Protein AF-A0AB37IHS8-F1 (afdb_monomer_lite)

Structure (mmCIF, N/CA/C/O backbone):
data_AF-A0AB37IHS8-F1
#
_entry.id   AF-A0AB37IHS8-F1
#
loop_
_atom_site.group_PDB
_atom_site.id
_atom_site.type_symbol
_atom_site.label_atom_id
_atom_site.label_alt_id
_atom_site.label_comp_id
_atom_site.label_asym_id
_atom_site.label_entity_id
_atom_site.label_seq_id
_atom_site.pdbx_PDB_ins_code
_atom_site.Cartn_x
_atom_site.Cartn_y
_atom_site.Cartn_z
_atom_site.occupancy
_atom_site.B_iso_or_equiv
_atom_site.auth_seq_id
_atom_site.auth_comp_id
_atom_site.auth_asym_id
_atom_site.auth_atom_id
_atom_site.pdbx_PDB_model_num
ATOM 1 N N . MET A 1 1 ? 6.711 9.624 -33.660 1.00 68.25 1 MET A N 1
ATOM 2 C CA . MET A 1 1 ? 5.243 9.442 -33.791 1.00 68.25 1 MET A CA 1
ATOM 3 C C . MET A 1 1 ? 4.829 7.969 -33.856 1.00 68.25 1 MET A C 1
ATOM 5 O O . MET A 1 1 ? 4.025 7.568 -33.035 1.00 68.25 1 MET A O 1
ATOM 9 N N . TYR A 1 2 ? 5.373 7.136 -34.752 1.00 74.50 2 TYR A N 1
ATOM 10 C CA . TYR A 1 2 ? 4.963 5.719 -34.844 1.00 74.50 2 TYR A CA 1
ATOM 11 C C . TYR A 1 2 ? 5.298 4.898 -33.578 1.00 74.50 2 TYR A C 1
ATOM 13 O O . TYR A 1 2 ? 4.437 4.185 -33.073 1.00 74.50 2 TYR A O 1
ATOM 21 N N . ALA A 1 3 ? 6.491 5.087 -32.993 1.00 72.19 3 ALA A N 1
ATOM 22 C CA . ALA A 1 3 ? 6.871 4.464 -31.715 1.00 72.19 3 ALA A CA 1
ATOM 23 C C . ALA A 1 3 ? 5.915 4.844 -30.572 1.00 72.19 3 ALA A C 1
ATOM 25 O O . ALA A 1 3 ? 5.478 3.981 -29.825 1.00 72.19 3 ALA A O 1
ATOM 26 N N . TYR A 1 4 ? 5.498 6.114 -30.510 1.00 74.31 4 TYR A N 1
ATOM 27 C CA . TYR A 1 4 ? 4.499 6.592 -29.549 1.00 74.31 4 TYR A CA 1
ATOM 28 C C . TYR A 1 4 ? 3.174 5.840 -29.667 1.00 74.31 4 TYR A C 1
ATOM 30 O O . TYR A 1 4 ? 2.634 5.371 -28.667 1.00 74.31 4 TYR A O 1
ATOM 38 N N . LEU A 1 5 ? 2.645 5.723 -30.888 1.00 77.75 5 LEU A N 1
ATOM 39 C CA . LEU A 1 5 ? 1.373 5.046 -31.129 1.00 77.75 5 LEU A CA 1
ATOM 40 C C . LEU A 1 5 ? 1.467 3.556 -30.769 1.00 77.75 5 LEU A C 1
ATOM 42 O O . LEU A 1 5 ? 0.529 3.009 -30.200 1.00 77.75 5 LEU A O 1
ATOM 46 N N . TYR A 1 6 ? 2.600 2.912 -31.054 1.00 75.94 6 TYR A N 1
ATOM 47 C CA . TYR A 1 6 ? 2.833 1.505 -30.726 1.00 75.94 6 TYR A CA 1
ATOM 48 C C . TYR A 1 6 ? 2.969 1.260 -29.213 1.00 75.94 6 TYR A C 1
ATOM 50 O O . TYR A 1 6 ? 2.298 0.390 -28.654 1.00 75.94 6 TYR A O 1
ATOM 58 N N . VAL A 1 7 ? 3.797 2.059 -28.535 1.00 74.94 7 VAL A N 1
ATOM 59 C CA . VAL A 1 7 ? 4.024 1.980 -27.083 1.00 74.94 7 VAL A CA 1
ATOM 60 C C . VAL A 1 7 ? 2.720 2.198 -26.317 1.00 74.94 7 VAL A C 1
ATOM 62 O O . VAL A 1 7 ? 2.430 1.477 -25.370 1.00 74.94 7 VAL A O 1
ATOM 65 N N . ASN A 1 8 ? 1.888 3.146 -26.753 1.00 75.50 8 ASN A N 1
ATOM 66 C CA . ASN A 1 8 ? 0.588 3.410 -26.130 1.00 75.50 8 ASN A CA 1
ATOM 67 C C . ASN A 1 8 ? -0.536 2.491 -26.644 1.00 75.50 8 ASN A C 1
ATOM 69 O O . ASN A 1 8 ? -1.702 2.755 -26.364 1.00 75.50 8 ASN A O 1
ATOM 73 N N . ARG A 1 9 ? -0.202 1.426 -27.392 1.00 77.94 9 ARG A N 1
ATOM 74 C CA . ARG A 1 9 ? -1.148 0.423 -27.918 1.00 77.94 9 ARG A CA 1
ATOM 75 C C . ARG A 1 9 ? -2.295 1.024 -28.750 1.00 77.94 9 ARG A C 1
ATOM 77 O O . ARG A 1 9 ? -3.395 0.489 -28.788 1.00 77.94 9 ARG A O 1
ATOM 84 N N . ILE A 1 10 ? -2.022 2.133 -29.441 1.00 79.56 10 ILE A N 1
ATOM 85 C CA . ILE A 1 10 ? -2.923 2.757 -30.425 1.00 79.56 10 ILE A CA 1
ATOM 86 C C . ILE A 1 10 ? -2.810 2.035 -31.780 1.00 79.56 10 ILE A C 1
ATOM 88 O O . ILE A 1 10 ? -3.757 2.023 -32.563 1.00 79.56 10 ILE A O 1
ATOM 92 N N . ILE A 1 11 ? -1.656 1.417 -32.057 1.00 77.94 11 ILE A N 1
ATOM 93 C CA . ILE A 1 11 ? -1.424 0.548 -33.218 1.00 77.94 11 ILE A CA 1
ATOM 94 C C . ILE A 1 11 ? -0.746 -0.761 -32.789 1.00 77.94 11 ILE A C 1
ATOM 96 O O . ILE A 1 11 ? 0.144 -0.749 -31.942 1.00 77.94 11 ILE A O 1
ATOM 100 N N . ASP A 1 12 ? -1.109 -1.874 -33.431 1.00 68.12 12 ASP A N 1
ATOM 101 C CA . ASP A 1 12 ? -0.600 -3.214 -33.077 1.00 68.12 12 ASP A CA 1
ATOM 102 C C . ASP A 1 12 ? 0.640 -3.646 -33.876 1.00 68.12 12 ASP A C 1
ATOM 104 O O . ASP A 1 12 ? 1.324 -4.613 -33.537 1.00 68.12 12 ASP A O 1
ATOM 108 N N . LYS A 1 13 ? 0.949 -2.958 -34.981 1.00 64.50 13 LYS A N 1
ATOM 109 C CA . LYS A 1 13 ? 2.011 -3.387 -35.897 1.00 64.50 13 LYS A CA 1
ATOM 110 C C . LYS A 1 13 ? 3.374 -2.823 -35.502 1.00 64.50 13 LYS A C 1
ATOM 112 O O . LYS A 1 13 ? 3.704 -1.692 -35.860 1.00 64.50 13 LYS A O 1
ATOM 117 N N . LYS A 1 14 ? 4.213 -3.686 -34.915 1.00 60.88 14 LYS A N 1
ATOM 118 C CA . LYS A 1 14 ? 5.668 -3.481 -34.742 1.00 60.88 14 LYS A CA 1
ATOM 119 C C . LYS A 1 14 ? 6.426 -3.383 -36.083 1.00 60.88 14 LYS A C 1
ATOM 121 O O . LYS A 1 14 ? 7.570 -2.966 -36.104 1.00 60.88 14 LYS A O 1
ATOM 126 N N . SER A 1 15 ? 5.786 -3.712 -37.214 1.00 57.50 15 SER A N 1
ATOM 127 C CA . SER A 1 15 ? 6.413 -3.965 -38.529 1.00 57.50 15 SER A CA 1
ATOM 128 C C . SER A 1 15 ? 7.264 -2.842 -39.134 1.00 57.50 15 SER A C 1
ATOM 130 O O . SER A 1 15 ? 7.910 -3.076 -40.148 1.00 57.50 15 SER A O 1
ATOM 132 N N . CYS A 1 16 ? 7.250 -1.633 -38.570 1.00 59.22 16 CYS A N 1
ATOM 133 C CA . CYS A 1 16 ? 8.060 -0.509 -39.047 1.00 59.22 16 CYS A CA 1
ATOM 134 C C . CYS A 1 16 ? 9.180 -0.101 -38.077 1.00 59.22 16 CYS A C 1
ATOM 136 O O . CYS A 1 16 ? 9.876 0.870 -38.359 1.00 59.22 16 CYS A O 1
ATOM 138 N N . LEU A 1 17 ? 9.341 -0.792 -36.943 1.00 63.81 17 LEU A N 1
ATOM 139 C CA . LEU A 1 17 ? 10.352 -0.490 -35.933 1.00 63.81 17 LEU A CA 1
ATOM 140 C C . LEU A 1 17 ? 11.064 -1.777 -35.510 1.00 63.81 17 LEU A C 1
ATOM 142 O O . LEU A 1 17 ? 10.455 -2.654 -34.894 1.00 63.81 17 LEU A O 1
ATOM 146 N N . ASP A 1 18 ? 12.349 -1.874 -35.844 1.00 70.44 18 ASP A N 1
ATOM 147 C CA . ASP A 1 18 ? 13.219 -2.923 -35.328 1.00 70.44 18 ASP A CA 1
ATOM 148 C C . ASP A 1 18 ? 13.916 -2.421 -34.061 1.00 70.44 18 ASP A C 1
ATOM 150 O O . ASP A 1 18 ? 14.613 -1.410 -34.078 1.00 70.44 18 ASP A O 1
ATOM 154 N N . PHE A 1 19 ? 13.666 -3.115 -32.956 1.00 71.31 19 PHE A N 1
ATOM 155 C CA . PHE A 1 19 ? 14.246 -2.827 -31.646 1.00 71.31 19 PHE A CA 1
ATOM 156 C C . PHE A 1 19 ? 14.884 -4.081 -31.044 1.00 71.31 19 PHE A C 1
ATOM 158 O O . PHE A 1 19 ? 15.035 -4.152 -29.826 1.00 71.31 19 PHE A O 1
ATOM 165 N N . SER A 1 20 ? 15.233 -5.082 -31.862 1.00 80.00 20 SER A N 1
ATOM 166 C CA . SER A 1 20 ? 15.801 -6.341 -31.361 1.00 80.00 20 SER A CA 1
ATOM 167 C C . SER A 1 20 ? 17.075 -6.133 -30.537 1.00 80.00 20 SER A C 1
ATOM 169 O O . SER A 1 20 ? 17.356 -6.884 -29.611 1.00 80.00 20 SER A O 1
ATOM 171 N N . GLU A 1 21 ? 17.838 -5.077 -30.832 1.00 79.00 21 GLU A N 1
ATOM 172 C CA . GLU A 1 21 ? 19.039 -4.697 -30.076 1.00 79.00 21 GLU A CA 1
ATOM 173 C C . GLU A 1 21 ? 18.739 -4.278 -28.626 1.00 79.00 21 GLU A C 1
ATOM 175 O O . GLU A 1 21 ? 19.614 -4.359 -27.766 1.00 79.00 21 GLU A O 1
ATOM 180 N N . LEU A 1 22 ? 17.501 -3.867 -28.334 1.00 82.75 22 LEU A N 1
ATOM 181 C CA . LEU A 1 22 ? 17.047 -3.455 -27.003 1.00 82.75 22 LEU A CA 1
ATOM 182 C C . LEU A 1 22 ? 16.385 -4.601 -26.223 1.00 82.75 22 LEU A C 1
ATOM 184 O O . LEU A 1 22 ? 16.101 -4.435 -25.035 1.00 82.75 22 LEU A O 1
ATOM 188 N N . ASP A 1 23 ? 16.169 -5.764 -26.848 1.00 84.75 23 ASP A N 1
ATOM 189 C CA . ASP A 1 23 ? 15.563 -6.935 -26.204 1.00 84.75 23 ASP A CA 1
ATOM 190 C C . ASP A 1 23 ? 16.336 -7.404 -24.950 1.00 84.75 23 ASP A C 1
ATOM 192 O O . ASP A 1 23 ? 15.681 -7.724 -23.952 1.00 84.75 23 ASP A O 1
ATOM 196 N N . PRO A 1 24 ? 17.689 -7.400 -24.910 1.00 89.00 24 PRO A N 1
ATOM 197 C CA . PRO A 1 24 ? 18.426 -7.729 -23.688 1.00 89.00 24 PRO A CA 1
ATOM 198 C C . PRO A 1 24 ? 18.102 -6.775 -22.531 1.00 89.00 24 PRO A C 1
ATOM 200 O O . PRO A 1 24 ? 17.832 -7.216 -21.414 1.00 89.00 24 PRO A O 1
ATOM 203 N N . THR A 1 25 ? 18.060 -5.469 -22.806 1.00 88.62 25 THR A N 1
ATOM 204 C CA . THR A 1 25 ? 17.751 -4.426 -21.818 1.00 88.62 25 THR A CA 1
ATOM 205 C C . THR A 1 25 ? 16.308 -4.539 -21.330 1.00 88.62 25 THR A C 1
ATOM 207 O O . THR A 1 25 ? 16.045 -4.510 -20.128 1.00 88.62 25 THR A O 1
ATOM 210 N N . LEU A 1 26 ? 15.367 -4.751 -22.251 1.00 88.38 26 LEU A N 1
ATOM 211 C CA . LEU A 1 26 ? 13.957 -4.980 -21.941 1.00 88.38 26 LEU A CA 1
ATOM 212 C C . LEU A 1 26 ? 13.760 -6.236 -21.078 1.00 88.38 26 LEU A C 1
ATOM 214 O O . LEU A 1 26 ? 12.961 -6.226 -20.140 1.00 88.38 26 LEU A O 1
ATOM 218 N N . SER A 1 27 ? 14.521 -7.303 -21.345 1.00 91.31 27 SER A N 1
ATOM 219 C CA . SER A 1 27 ? 14.493 -8.513 -20.523 1.00 91.31 27 SER A CA 1
ATOM 220 C C . SER A 1 27 ? 14.969 -8.253 -19.095 1.00 91.31 27 SER A C 1
ATOM 222 O O . SER A 1 27 ? 14.405 -8.840 -18.175 1.00 91.31 27 SER A O 1
ATOM 224 N N . ILE A 1 28 ? 15.974 -7.397 -18.887 1.00 93.44 28 ILE A N 1
ATOM 225 C CA . ILE A 1 28 ? 16.452 -7.042 -17.542 1.00 93.44 28 ILE A CA 1
ATOM 226 C C . ILE A 1 28 ? 15.346 -6.320 -16.764 1.00 93.44 28 ILE A C 1
ATOM 228 O O . ILE A 1 28 ? 15.029 -6.739 -15.651 1.00 93.44 28 ILE A O 1
ATOM 232 N N . PHE A 1 29 ? 14.705 -5.307 -17.361 1.00 93.00 29 PHE A N 1
ATOM 233 C CA . PHE A 1 29 ? 13.568 -4.616 -16.738 1.00 93.00 29 PHE A CA 1
ATOM 234 C C . PHE A 1 29 ? 12.455 -5.589 -16.340 1.00 93.00 29 PHE A C 1
ATOM 236 O O . PHE A 1 29 ? 12.027 -5.615 -15.185 1.00 93.00 29 PHE A O 1
ATOM 243 N N . ASN A 1 30 ? 12.035 -6.441 -17.278 1.00 92.81 30 ASN A N 1
ATOM 244 C CA . ASN A 1 30 ? 10.973 -7.418 -17.053 1.00 92.81 30 ASN A CA 1
ATOM 245 C C . ASN A 1 30 ? 11.328 -8.432 -15.958 1.00 92.81 30 ASN A C 1
ATOM 247 O O . ASN A 1 30 ? 10.484 -8.753 -15.120 1.00 92.81 30 ASN A O 1
ATOM 251 N N . ASN A 1 31 ? 12.568 -8.924 -15.935 1.00 94.50 31 ASN A N 1
ATOM 252 C CA . ASN A 1 31 ? 13.019 -9.894 -14.939 1.00 94.50 31 ASN A CA 1
ATOM 253 C C . ASN A 1 31 ? 13.088 -9.274 -13.541 1.00 94.50 31 ASN A C 1
ATOM 255 O O . ASN A 1 31 ? 12.607 -9.882 -12.584 1.00 94.50 31 ASN A O 1
ATOM 259 N N . ASN A 1 32 ? 13.625 -8.058 -13.425 1.00 95.44 32 ASN A N 1
ATOM 260 C CA . ASN A 1 32 ? 13.730 -7.362 -12.146 1.00 95.44 32 ASN A CA 1
ATOM 261 C C . ASN A 1 32 ? 12.347 -7.005 -11.596 1.00 95.44 32 ASN A C 1
ATOM 263 O O . ASN A 1 32 ? 12.063 -7.289 -10.434 1.00 95.44 32 ASN A O 1
ATOM 267 N N . TYR A 1 33 ? 11.451 -6.492 -12.441 1.00 94.38 33 TYR A N 1
ATOM 268 C CA . TYR A 1 33 ? 10.066 -6.234 -12.053 1.00 94.38 33 TYR A CA 1
ATOM 269 C C . TYR A 1 33 ? 9.328 -7.528 -11.671 1.00 94.38 33 TYR A C 1
ATOM 271 O O . TYR A 1 33 ? 8.660 -7.594 -10.641 1.00 94.38 33 TYR A O 1
ATOM 279 N N . SER A 1 34 ? 9.505 -8.613 -12.431 1.00 92.69 34 SER A N 1
ATOM 280 C CA . SER A 1 34 ? 8.939 -9.916 -12.067 1.00 92.69 34 SER A CA 1
ATOM 281 C C . SER A 1 34 ? 9.475 -10.431 -10.728 1.00 92.69 34 SER A C 1
ATOM 283 O O . SER A 1 34 ? 8.722 -11.072 -9.994 1.00 92.69 34 SER A O 1
ATOM 285 N N . SER A 1 35 ? 10.755 -10.206 -10.426 1.00 92.31 35 SER A N 1
ATOM 286 C CA . SER A 1 35 ? 11.370 -10.579 -9.149 1.00 92.31 35 SER A CA 1
ATOM 287 C C . SER A 1 35 ? 10.789 -9.756 -7.998 1.00 92.31 35 SER A C 1
ATOM 289 O O . SER A 1 35 ? 10.424 -10.317 -6.967 1.00 92.31 35 SER A O 1
ATOM 291 N N . MET A 1 36 ? 10.591 -8.451 -8.211 1.00 93.00 36 MET A N 1
ATOM 292 C CA . MET A 1 36 ? 9.915 -7.556 -7.268 1.00 93.00 36 MET A CA 1
ATOM 293 C C . MET A 1 36 ? 8.527 -8.073 -6.899 1.00 93.00 36 MET A C 1
ATOM 295 O O . MET A 1 36 ? 8.218 -8.229 -5.720 1.00 93.00 36 MET A O 1
ATOM 299 N N . LEU A 1 37 ? 7.705 -8.387 -7.905 1.00 90.12 37 LEU A N 1
ATOM 300 C CA . LEU A 1 37 ? 6.352 -8.889 -7.686 1.00 90.12 37 LEU A CA 1
ATOM 301 C C . LEU A 1 37 ? 6.343 -10.212 -6.922 1.00 90.12 37 LEU A C 1
ATOM 303 O O . LEU A 1 37 ? 5.480 -10.406 -6.073 1.00 90.12 37 LEU A O 1
ATOM 307 N N . LYS A 1 38 ? 7.296 -11.111 -7.201 1.00 86.88 38 LYS A N 1
ATOM 308 C CA . LYS A 1 38 ? 7.455 -12.351 -6.428 1.00 86.88 38 LYS A CA 1
ATOM 309 C C . LYS A 1 38 ? 7.825 -12.047 -4.984 1.00 86.88 38 LYS A C 1
ATOM 311 O O . LYS A 1 38 ? 7.188 -12.578 -4.095 1.00 86.88 38 LYS A O 1
ATOM 316 N N . GLY A 1 39 ? 8.752 -11.121 -4.751 1.00 84.75 39 GLY A N 1
ATOM 317 C CA . GLY A 1 39 ? 9.116 -10.695 -3.401 1.00 84.75 39 GLY A CA 1
ATOM 318 C C . GLY A 1 39 ? 7.956 -10.077 -2.612 1.00 84.75 39 GLY A C 1
ATOM 319 O O . GLY A 1 39 ? 7.921 -10.217 -1.396 1.00 84.75 39 GLY A O 1
ATOM 320 N N . ILE A 1 40 ? 6.998 -9.422 -3.281 1.00 82.12 40 ILE A N 1
ATOM 321 C CA . ILE A 1 40 ? 5.762 -8.940 -2.642 1.00 82.12 40 ILE A CA 1
ATOM 322 C C . ILE A 1 40 ? 4.781 -10.109 -2.432 1.00 82.12 40 ILE A C 1
ATOM 324 O O . ILE A 1 40 ? 4.187 -10.233 -1.363 1.00 82.12 40 ILE A O 1
ATOM 328 N N . ALA A 1 41 ? 4.626 -11.000 -3.412 1.00 76.50 41 ALA A N 1
ATOM 329 C CA . ALA A 1 41 ? 3.749 -12.171 -3.329 1.00 76.50 41 ALA A CA 1
ATOM 330 C C . ALA A 1 41 ? 4.225 -13.231 -2.316 1.00 76.50 41 ALA A C 1
ATOM 332 O O . ALA A 1 41 ? 3.414 -13.894 -1.694 1.00 76.50 41 ALA A O 1
ATOM 333 N N . ASP A 1 42 ? 5.520 -13.380 -2.063 1.00 70.50 42 ASP A N 1
ATOM 334 C CA . ASP A 1 42 ? 6.001 -14.301 -1.026 1.00 70.50 42 ASP A CA 1
ATOM 335 C C . ASP A 1 42 ? 5.617 -13.799 0.380 1.00 70.50 42 ASP A C 1
ATOM 337 O O . ASP A 1 42 ? 5.478 -14.587 1.314 1.00 70.50 42 ASP A O 1
ATOM 341 N N . SER A 1 43 ? 5.365 -12.491 0.517 1.00 62.19 43 SER A N 1
ATOM 342 C CA . SER A 1 43 ? 4.798 -11.882 1.723 1.00 62.19 43 SER A CA 1
ATOM 343 C C . SER A 1 43 ? 3.263 -11.809 1.744 1.00 62.19 43 SER A C 1
ATOM 345 O O . SER A 1 43 ? 2.707 -11.419 2.766 1.00 62.19 43 SER A O 1
ATOM 347 N N . THR A 1 44 ? 2.560 -12.148 0.651 1.00 62.56 44 THR A N 1
ATOM 348 C CA . THR A 1 44 ? 1.123 -11.840 0.483 1.00 62.56 44 THR A CA 1
ATOM 349 C C . THR A 1 44 ? 0.382 -12.891 -0.360 1.00 62.56 44 THR A C 1
ATOM 351 O O . THR A 1 44 ? 0.902 -13.403 -1.339 1.00 62.56 44 THR A O 1
ATOM 354 N N . PHE A 1 45 ? -0.869 -13.245 -0.047 1.00 61.91 45 PHE A N 1
ATOM 355 C CA . PHE A 1 45 ? -1.586 -14.304 -0.789 1.00 61.91 45 PHE A CA 1
ATOM 356 C C . PHE A 1 45 ? -2.084 -13.813 -2.171 1.00 61.91 45 PHE A C 1
ATOM 358 O O . PHE A 1 45 ? -3.267 -13.529 -2.363 1.00 61.91 45 PHE A O 1
ATOM 365 N N . VAL A 1 46 ? -1.175 -13.670 -3.142 1.00 65.75 46 VAL A N 1
ATOM 366 C CA . VAL A 1 46 ? -1.450 -13.110 -4.478 1.00 65.75 46 VAL A CA 1
ATOM 367 C C . VAL A 1 46 ? -1.812 -14.192 -5.489 1.00 65.75 46 VAL A C 1
ATOM 369 O O . VAL A 1 46 ? -1.071 -15.149 -5.707 1.00 65.75 46 VAL A O 1
ATOM 372 N N . ASP A 1 47 ? -2.934 -14.005 -6.186 1.00 73.88 47 ASP A N 1
ATOM 373 C CA . ASP A 1 47 ? -3.358 -14.871 -7.290 1.00 73.88 47 ASP A CA 1
ATOM 374 C C . ASP A 1 47 ? -2.476 -14.662 -8.543 1.00 73.88 47 ASP A C 1
ATOM 376 O O . ASP A 1 47 ? -2.178 -13.536 -8.950 1.00 73.88 47 ASP A O 1
ATOM 380 N N . GLN A 1 48 ? -2.134 -15.756 -9.234 1.00 78.62 48 GLN A N 1
ATOM 381 C CA . GLN A 1 48 ? -1.449 -15.762 -10.534 1.00 78.62 48 GLN A CA 1
ATOM 382 C C . GLN A 1 48 ? -2.104 -14.852 -11.587 1.00 78.62 48 GLN A C 1
ATOM 384 O O . GLN A 1 48 ? -1.425 -14.377 -12.503 1.00 78.62 48 GLN A O 1
ATOM 389 N N . ARG A 1 49 ? -3.420 -14.616 -11.499 1.00 83.75 49 ARG A N 1
ATOM 390 C CA . ARG A 1 49 ? -4.123 -13.675 -12.388 1.00 83.75 49 ARG A CA 1
ATOM 391 C C . ARG A 1 49 ? -3.620 -12.242 -12.228 1.00 83.75 49 ARG A C 1
ATOM 393 O O . ARG A 1 49 ? -3.376 -11.597 -13.245 1.00 83.75 49 ARG A O 1
ATOM 400 N N . LEU A 1 50 ? -3.416 -11.777 -10.994 1.00 83.31 50 LEU A N 1
ATOM 401 C CA . LEU A 1 50 ? -2.903 -10.432 -10.722 1.00 83.31 50 LEU A CA 1
ATOM 402 C C . LEU A 1 50 ? -1.485 -10.274 -11.281 1.00 83.31 50 LEU A C 1
ATOM 404 O O . LEU A 1 50 ? -1.201 -9.316 -11.993 1.00 83.31 50 LEU A O 1
ATOM 408 N N . PHE A 1 51 ? -0.631 -11.278 -11.071 1.00 84.69 51 PHE A N 1
ATOM 409 C CA . PHE A 1 51 ? 0.737 -11.283 -11.593 1.00 84.69 51 PHE A CA 1
ATOM 410 C C . PHE A 1 51 ? 0.791 -11.107 -13.119 1.00 84.69 51 PHE A C 1
ATOM 412 O O . PHE A 1 51 ? 1.590 -10.334 -13.642 1.00 84.69 51 PHE A O 1
ATOM 419 N N . LYS A 1 52 ? -0.099 -11.792 -13.850 1.00 86.69 52 LYS A N 1
ATOM 420 C CA . LYS A 1 52 ? -0.205 -11.654 -15.312 1.00 86.69 52 LYS A CA 1
ATOM 421 C C . LYS A 1 52 ? -0.679 -10.268 -15.745 1.00 86.69 52 LYS A C 1
ATOM 423 O O . LYS A 1 52 ? -0.236 -9.792 -16.786 1.00 86.69 52 LYS A O 1
ATOM 428 N N . VAL A 1 53 ? -1.587 -9.648 -14.989 1.00 88.75 53 VAL A N 1
ATOM 429 C CA . VAL A 1 53 ? -2.072 -8.288 -15.271 1.00 88.75 53 VAL A CA 1
ATOM 430 C C . VAL A 1 53 ? -0.939 -7.280 -15.098 1.00 88.75 53 VAL A C 1
ATOM 432 O O . VAL A 1 53 ? -0.670 -6.534 -16.033 1.00 88.75 53 VAL A O 1
ATOM 435 N N . LEU A 1 54 ? -0.223 -7.335 -13.974 1.00 88.81 54 LEU A N 1
ATOM 436 C CA . LEU A 1 54 ? 0.909 -6.449 -13.685 1.00 88.81 54 LEU A CA 1
ATOM 437 C C . LEU A 1 54 ? 2.030 -6.598 -14.730 1.00 88.81 54 LEU A C 1
ATOM 439 O O . LEU A 1 54 ? 2.449 -5.637 -15.360 1.00 88.81 54 LEU A O 1
ATOM 443 N N . LEU A 1 55 ? 2.452 -7.826 -15.051 1.00 88.94 55 LEU A N 1
ATOM 444 C CA . LEU A 1 55 ? 3.465 -8.025 -16.101 1.00 88.94 55 LEU A CA 1
ATOM 445 C C . LEU A 1 55 ? 3.034 -7.501 -17.479 1.00 88.94 55 LEU A C 1
ATOM 447 O O . LEU A 1 55 ? 3.867 -7.075 -18.278 1.00 88.94 55 LEU A O 1
ATOM 451 N N . LYS A 1 56 ? 1.736 -7.547 -17.789 1.00 88.94 56 LYS A N 1
ATOM 452 C CA . LYS A 1 56 ? 1.212 -7.012 -19.047 1.00 88.94 56 LYS A CA 1
ATOM 453 C C . LYS A 1 56 ? 1.188 -5.480 -19.041 1.00 88.94 56 LYS A C 1
ATOM 455 O O . LYS A 1 56 ? 1.482 -4.874 -20.073 1.00 88.94 56 LYS A O 1
ATOM 460 N N . ASN A 1 57 ? 0.809 -4.877 -17.920 1.00 88.38 57 ASN A N 1
ATOM 461 C CA . ASN A 1 57 ? 0.613 -3.438 -17.776 1.00 88.38 57 ASN A CA 1
ATOM 462 C C . ASN A 1 57 ? 1.944 -2.674 -17.679 1.00 88.38 57 ASN A C 1
ATOM 464 O O . ASN A 1 57 ? 2.040 -1.568 -18.217 1.00 88.38 57 ASN A O 1
ATOM 468 N N . VAL A 1 58 ? 2.991 -3.296 -17.126 1.00 89.44 58 VAL A N 1
ATOM 469 C CA . VAL A 1 58 ? 4.336 -2.708 -17.063 1.00 89.44 58 VAL A CA 1
ATOM 470 C C . VAL A 1 58 ? 5.047 -2.672 -18.424 1.00 89.44 58 VAL A C 1
ATOM 472 O O . VAL A 1 58 ? 5.899 -1.824 -18.682 1.00 89.44 58 VAL A O 1
ATOM 475 N N . GLN A 1 59 ? 4.681 -3.559 -19.350 1.00 88.25 59 GLN A N 1
ATOM 476 C CA . GLN A 1 59 ? 5.384 -3.712 -20.626 1.00 88.25 59 GLN A CA 1
ATOM 477 C C . GLN A 1 59 ? 5.433 -2.407 -21.462 1.00 88.25 59 GLN A C 1
ATOM 479 O O . GLN A 1 59 ? 6.521 -2.022 -21.898 1.00 88.25 59 GLN A O 1
ATOM 484 N N . PRO A 1 60 ? 4.323 -1.663 -21.659 1.00 85.31 60 PRO A N 1
ATOM 485 C CA . PRO A 1 60 ? 4.357 -0.328 -22.260 1.00 85.31 60 PRO A CA 1
ATOM 486 C C . PRO A 1 60 ? 5.289 0.675 -21.571 1.00 85.31 60 PRO A C 1
ATOM 488 O O . PRO A 1 60 ? 5.787 1.579 -22.237 1.00 85.31 60 PRO A O 1
ATOM 491 N N . ILE A 1 61 ? 5.506 0.566 -20.257 1.00 85.25 61 ILE A N 1
ATOM 492 C CA . ILE A 1 61 ? 6.370 1.482 -19.498 1.00 85.25 61 ILE A CA 1
ATOM 493 C C . ILE A 1 61 ? 7.834 1.232 -19.863 1.00 85.25 61 ILE A C 1
ATOM 495 O O . ILE A 1 61 ? 8.530 2.173 -20.244 1.00 85.25 61 ILE A O 1
ATOM 499 N N . HIS A 1 62 ? 8.274 -0.028 -19.842 1.00 89.50 62 HIS A N 1
ATOM 500 C CA . HIS A 1 62 ? 9.638 -0.393 -20.236 1.00 89.50 62 HIS A CA 1
ATOM 501 C C . HIS A 1 62 ? 9.914 -0.067 -21.708 1.00 89.50 62 HIS A C 1
ATOM 503 O O . HIS A 1 62 ? 10.949 0.506 -22.041 1.00 89.50 62 HIS A O 1
ATOM 509 N N . GLU A 1 63 ? 8.960 -0.372 -22.593 1.00 85.88 63 GLU A N 1
ATOM 510 C CA . GLU A 1 63 ? 9.061 -0.031 -24.015 1.00 85.88 63 GLU A CA 1
ATOM 511 C C . GLU A 1 63 ? 9.136 1.486 -24.231 1.00 85.88 63 GLU A C 1
ATOM 513 O O . GLU A 1 63 ? 9.892 1.947 -25.079 1.00 85.88 63 GLU A O 1
ATOM 518 N N . ARG A 1 64 ? 8.388 2.285 -23.459 1.00 81.69 64 ARG A N 1
ATOM 519 C CA . ARG A 1 64 ? 8.447 3.750 -23.548 1.00 81.69 64 ARG A CA 1
ATOM 520 C C . ARG A 1 64 ? 9.822 4.276 -23.176 1.00 81.69 64 ARG A C 1
ATOM 522 O O . ARG A 1 64 ? 10.356 5.091 -23.917 1.00 81.69 64 ARG A O 1
ATOM 529 N N . LEU A 1 65 ? 10.369 3.806 -22.059 1.00 81.25 65 LEU A N 1
ATOM 530 C CA . LEU A 1 65 ? 11.673 4.240 -21.571 1.00 81.25 65 LEU A CA 1
ATOM 531 C C . LEU A 1 65 ? 12.769 3.966 -22.611 1.00 81.25 65 LEU A C 1
ATOM 533 O O . LEU A 1 65 ? 13.600 4.822 -22.883 1.00 81.25 65 LEU A O 1
ATOM 537 N N . LEU A 1 66 ? 12.719 2.792 -23.245 1.00 81.69 66 LEU A N 1
ATOM 538 C CA . LEU A 1 66 ? 13.735 2.358 -24.203 1.00 81.69 66 LEU A CA 1
ATOM 539 C C . LEU A 1 66 ? 13.554 2.940 -25.607 1.00 81.69 66 LEU A C 1
ATOM 541 O O . LEU A 1 66 ? 14.530 3.283 -26.268 1.00 81.69 66 LEU A O 1
ATOM 545 N N . PHE A 1 67 ? 12.318 3.023 -26.098 1.00 80.06 67 PHE A N 1
ATOM 546 C CA . PHE A 1 67 ? 12.048 3.406 -27.489 1.00 80.06 67 PHE A CA 1
ATOM 547 C C . PHE A 1 67 ? 11.822 4.909 -27.654 1.00 80.06 67 PHE A C 1
ATOM 549 O O . PHE A 1 67 ? 11.699 5.390 -28.784 1.00 80.06 67 PHE A O 1
ATOM 556 N N . MET A 1 68 ? 11.696 5.646 -26.546 1.00 77.88 68 MET A N 1
ATOM 557 C CA . MET A 1 68 ? 11.321 7.057 -26.545 1.00 77.88 68 MET A CA 1
ATOM 558 C C . MET A 1 68 ? 12.117 7.902 -25.532 1.00 77.88 68 MET A C 1
ATOM 560 O O . MET A 1 68 ? 11.497 8.591 -24.721 1.00 77.88 68 MET A O 1
ATOM 564 N N . PRO A 1 69 ? 13.462 7.912 -25.603 1.00 65.88 69 PRO A N 1
ATOM 565 C CA . PRO A 1 69 ? 14.311 8.625 -24.641 1.00 65.88 69 PRO A CA 1
ATOM 566 C C . PRO A 1 69 ? 14.093 10.150 -24.632 1.00 65.88 69 PRO A C 1
ATOM 568 O O . PRO A 1 69 ? 14.334 10.795 -23.623 1.00 65.88 69 PRO A O 1
ATOM 571 N N . ASP A 1 70 ? 13.579 10.731 -25.725 1.00 65.62 70 ASP A N 1
ATOM 572 C CA . ASP A 1 70 ? 13.309 12.176 -25.832 1.00 65.62 70 ASP A CA 1
ATOM 573 C C . ASP A 1 70 ? 11.921 12.597 -25.304 1.00 65.62 70 ASP A C 1
ATOM 575 O O . ASP A 1 70 ? 11.556 13.777 -25.370 1.00 65.62 70 ASP A O 1
ATOM 579 N N . ILE A 1 71 ? 11.087 11.661 -24.827 1.00 65.31 71 ILE A N 1
ATOM 580 C CA . ILE A 1 71 ? 9.840 12.046 -24.157 1.00 65.31 71 ILE A CA 1
ATOM 581 C C . ILE A 1 71 ? 10.191 12.591 -22.782 1.00 65.31 71 ILE A C 1
ATOM 583 O O . ILE A 1 71 ? 10.744 11.875 -21.960 1.00 65.31 71 ILE A O 1
ATOM 587 N N . HIS A 1 72 ? 9.774 13.837 -22.541 1.00 57.81 72 HIS A N 1
ATOM 588 C CA . HIS A 1 72 ? 9.932 14.549 -21.279 1.00 57.81 72 HIS A CA 1
ATOM 589 C C . HIS A 1 72 ? 9.733 13.633 -20.074 1.00 57.81 72 HIS A C 1
ATOM 591 O O . HIS A 1 72 ? 8.617 13.156 -19.841 1.00 57.81 72 HIS A O 1
ATOM 597 N N . HIS A 1 73 ? 10.800 13.445 -19.306 1.00 65.06 73 HIS A N 1
ATOM 598 C CA . HIS A 1 73 ? 10.719 12.860 -17.987 1.00 65.06 73 HIS A CA 1
ATOM 599 C C . HIS A 1 73 ? 9.820 13.736 -17.120 1.00 65.06 73 HIS A C 1
ATOM 601 O O . HIS A 1 73 ? 10.107 14.905 -16.848 1.00 65.06 73 HIS A O 1
ATOM 607 N N . ARG A 1 74 ? 8.648 13.210 -16.769 1.00 66.12 74 ARG A N 1
ATOM 608 C CA . ARG A 1 74 ? 7.546 14.049 -16.264 1.00 66.12 74 ARG A CA 1
ATOM 609 C C . ARG A 1 74 ? 7.651 14.320 -14.775 1.00 66.12 74 ARG A C 1
ATOM 611 O O . ARG A 1 74 ? 6.992 15.226 -14.271 1.00 66.12 74 ARG A O 1
ATOM 618 N N . PHE A 1 75 ? 8.446 13.514 -14.085 1.00 70.50 75 PHE A N 1
ATOM 619 C CA . PHE A 1 75 ? 8.428 13.411 -12.634 1.00 70.50 75 PHE A CA 1
ATOM 620 C C . PHE A 1 75 ? 9.681 14.005 -11.974 1.00 70.50 75 PHE A C 1
ATOM 622 O O . PHE A 1 75 ? 9.660 14.305 -10.777 1.00 70.50 75 PHE A O 1
ATOM 629 N N . GLY A 1 76 ? 10.728 14.277 -12.761 1.00 72.62 76 GLY A N 1
ATOM 630 C CA . GLY A 1 76 ? 11.936 14.982 -12.337 1.00 72.62 76 GLY A CA 1
ATOM 631 C C . GLY A 1 76 ? 12.791 14.164 -11.374 1.00 72.62 76 GLY A C 1
ATOM 632 O O . GLY A 1 76 ? 13.766 13.551 -11.785 1.00 72.62 76 GLY A O 1
ATOM 633 N N . ASN A 1 77 ? 12.445 14.157 -10.084 1.00 72.19 77 ASN A N 1
ATOM 634 C CA . ASN A 1 77 ? 13.242 13.509 -9.043 1.00 72.19 77 ASN A CA 1
ATOM 635 C C . ASN A 1 77 ? 12.378 12.663 -8.097 1.00 72.19 77 ASN A C 1
ATOM 637 O O . ASN A 1 77 ? 11.327 13.107 -7.633 1.00 72.19 77 ASN A O 1
ATOM 641 N N . ILE A 1 78 ? 12.872 11.470 -7.758 1.00 72.88 78 ILE A N 1
ATOM 642 C CA . ILE A 1 78 ? 12.219 10.508 -6.862 1.00 72.88 78 ILE A CA 1
ATOM 643 C C . ILE A 1 78 ? 11.925 11.075 -5.461 1.00 72.88 78 ILE A C 1
ATOM 645 O O . ILE A 1 78 ? 10.931 10.714 -4.834 1.00 72.88 78 ILE A O 1
ATOM 649 N N . HIS A 1 79 ? 12.737 12.020 -4.977 1.00 73.50 79 HIS A N 1
ATOM 650 C CA . HIS A 1 79 ? 12.564 12.657 -3.669 1.00 73.50 79 HIS A CA 1
ATOM 651 C C . HIS A 1 79 ? 11.287 13.499 -3.563 1.00 73.50 79 HIS A C 1
ATOM 653 O O . HIS A 1 79 ? 10.824 13.761 -2.454 1.00 73.50 79 HIS A O 1
ATOM 659 N N . ASN A 1 80 ? 10.665 13.861 -4.689 1.00 75.06 80 ASN A N 1
ATOM 660 C CA . ASN A 1 80 ? 9.377 14.554 -4.701 1.00 75.06 80 ASN A CA 1
ATOM 661 C C . ASN A 1 80 ? 8.220 13.673 -4.183 1.00 75.06 80 ASN A C 1
ATOM 663 O O . ASN A 1 80 ? 7.117 14.175 -3.969 1.00 75.06 80 ASN A O 1
ATOM 667 N N . PHE A 1 81 ? 8.454 12.372 -3.968 1.00 81.94 81 PHE A N 1
ATOM 668 C CA . PHE A 1 81 ? 7.418 11.385 -3.655 1.00 81.94 81 PHE A CA 1
ATOM 669 C C . PHE A 1 81 ? 7.471 10.852 -2.223 1.00 81.94 81 PHE A C 1
ATOM 671 O O . PHE A 1 81 ? 6.985 9.757 -1.955 1.00 81.94 81 PHE A O 1
ATOM 678 N N . GLN A 1 82 ? 8.003 11.632 -1.277 1.00 83.69 82 GLN A N 1
ATOM 679 C CA . GLN A 1 82 ? 8.082 11.226 0.132 1.00 83.69 82 GLN A CA 1
ATOM 680 C C . GLN A 1 82 ? 6.729 10.763 0.710 1.00 83.69 82 GLN A C 1
ATOM 682 O O . GLN A 1 82 ? 6.689 9.810 1.482 1.00 83.69 82 GLN A O 1
ATOM 687 N N . PHE A 1 83 ? 5.615 11.368 0.288 1.00 85.12 83 PHE A N 1
ATOM 688 C CA . PHE A 1 83 ? 4.280 10.956 0.730 1.00 85.12 83 PHE A CA 1
ATOM 689 C C . PHE A 1 83 ? 3.929 9.508 0.336 1.00 85.12 83 PHE A C 1
ATOM 691 O O . PHE A 1 83 ? 3.216 8.837 1.074 1.00 85.12 83 PHE A O 1
ATOM 698 N N . LEU A 1 84 ? 4.434 8.996 -0.796 1.00 89.19 84 LEU A N 1
ATOM 699 C CA . LEU A 1 84 ? 4.186 7.613 -1.220 1.00 89.19 84 LEU A CA 1
ATOM 700 C C . LEU A 1 84 ? 4.925 6.610 -0.336 1.00 89.19 84 LEU A C 1
ATOM 702 O O . LEU A 1 84 ? 4.378 5.552 -0.047 1.00 89.19 84 LEU A O 1
ATOM 706 N N . ARG A 1 85 ? 6.122 6.958 0.149 1.00 87.06 85 ARG A N 1
ATOM 707 C CA . ARG A 1 85 ? 6.830 6.163 1.160 1.00 87.06 85 ARG A CA 1
ATOM 708 C C . ARG A 1 85 ? 6.038 6.067 2.460 1.00 87.06 85 ARG A C 1
ATOM 710 O O . ARG A 1 85 ? 6.007 5.008 3.075 1.00 87.06 85 ARG A O 1
ATOM 717 N N . GLU A 1 86 ? 5.439 7.172 2.890 1.00 82.19 86 GLU A N 1
ATOM 718 C CA . GLU A 1 86 ? 4.653 7.213 4.126 1.00 82.19 86 GLU A CA 1
ATOM 719 C C . GLU A 1 86 ? 3.338 6.436 3.988 1.00 82.19 86 GLU A C 1
ATOM 721 O O . GLU A 1 86 ? 2.919 5.760 4.925 1.00 82.19 86 GLU A O 1
ATOM 726 N N . GLU A 1 87 ? 2.698 6.500 2.819 1.00 82.06 87 GLU A N 1
ATOM 727 C CA . GLU A 1 87 ? 1.411 5.844 2.591 1.00 82.06 87 GLU A CA 1
ATOM 728 C C . GLU A 1 87 ? 1.517 4.376 2.157 1.00 82.06 87 GLU A C 1
ATOM 730 O O . GLU A 1 87 ? 0.597 3.618 2.466 1.00 82.06 87 GLU A O 1
ATOM 735 N N . TYR A 1 88 ? 2.606 3.982 1.486 1.00 85.50 88 TYR A N 1
ATOM 736 C CA . TYR A 1 88 ? 2.819 2.648 0.905 1.00 85.50 88 TYR A CA 1
ATOM 737 C C . TYR A 1 88 ? 4.266 2.153 1.115 1.00 85.50 88 TYR A C 1
ATOM 739 O O . TYR A 1 88 ? 5.005 1.941 0.146 1.00 85.50 88 TYR A O 1
ATOM 747 N N . PRO A 1 89 ? 4.707 1.957 2.370 1.00 83.88 89 PRO A N 1
ATOM 748 C CA . PRO A 1 89 ? 6.111 1.709 2.698 1.00 83.88 89 PRO A CA 1
ATOM 749 C C . PRO A 1 89 ? 6.677 0.433 2.065 1.00 83.88 89 PRO A C 1
ATOM 751 O O . PRO A 1 89 ? 7.824 0.437 1.616 1.00 83.88 89 PRO A O 1
ATOM 754 N N . LEU A 1 90 ? 5.892 -0.652 1.983 1.00 84.62 90 LEU A N 1
ATOM 755 C CA . LEU A 1 90 ? 6.366 -1.886 1.349 1.00 84.62 90 LEU A CA 1
ATOM 756 C C . LEU A 1 90 ? 6.597 -1.691 -0.153 1.00 84.62 90 LEU A C 1
ATOM 758 O O . LEU A 1 90 ? 7.621 -2.129 -0.679 1.00 84.62 90 LEU A O 1
ATOM 762 N N . PHE A 1 91 ? 5.661 -1.035 -0.843 1.00 90.31 91 PHE A N 1
ATOM 763 C CA . PHE A 1 91 ? 5.803 -0.760 -2.271 1.00 90.31 91 PHE A CA 1
ATOM 764 C C . PHE A 1 91 ? 6.984 0.171 -2.523 1.00 90.31 91 PHE A C 1
ATOM 766 O O . PHE A 1 91 ? 7.824 -0.154 -3.357 1.00 90.31 91 PHE A O 1
ATOM 773 N N . ASP A 1 92 ? 7.119 1.253 -1.747 1.00 91.69 92 ASP A N 1
ATOM 774 C CA . ASP A 1 92 ? 8.267 2.161 -1.836 1.00 91.69 92 ASP A CA 1
ATOM 775 C C . ASP A 1 92 ? 9.590 1.404 -1.701 1.00 91.69 92 ASP A C 1
ATOM 777 O O . ASP A 1 92 ? 10.479 1.549 -2.544 1.00 91.69 92 ASP A O 1
ATOM 781 N N . GLN A 1 93 ? 9.710 0.560 -0.674 1.00 90.19 93 GLN A N 1
ATOM 782 C CA . GLN A 1 93 ? 10.904 -0.243 -0.453 1.00 90.19 93 GLN A CA 1
ATOM 783 C C . GLN A 1 93 ? 11.196 -1.143 -1.662 1.00 90.19 93 GLN A C 1
ATOM 785 O O . GLN A 1 93 ? 12.301 -1.105 -2.205 1.00 90.19 93 GLN A O 1
ATOM 790 N N . LYS A 1 94 ? 10.209 -1.927 -2.108 1.00 92.50 94 LYS A N 1
ATOM 791 C CA . LYS A 1 94 ? 10.389 -2.920 -3.177 1.00 92.50 94 LYS A CA 1
ATOM 792 C C . LYS A 1 94 ? 10.676 -2.286 -4.533 1.00 92.50 94 LYS A C 1
ATOM 794 O O . LYS A 1 94 ? 11.532 -2.781 -5.270 1.00 92.50 94 LYS A O 1
ATOM 799 N N . VAL A 1 95 ? 10.027 -1.169 -4.841 1.00 95.06 95 VAL A N 1
ATOM 800 C CA . VAL A 1 95 ? 10.274 -0.405 -6.067 1.00 95.06 95 VAL A CA 1
ATOM 801 C C . VAL A 1 95 ? 11.685 0.184 -6.053 1.00 95.06 95 VAL A C 1
ATOM 803 O O . VAL A 1 95 ? 12.414 0.015 -7.031 1.00 95.06 95 VAL A O 1
ATOM 806 N N . ASN A 1 96 ? 12.120 0.796 -4.946 1.00 94.31 96 ASN A N 1
ATOM 807 C CA . ASN A 1 96 ? 13.482 1.329 -4.833 1.00 94.31 96 ASN A CA 1
ATOM 808 C C . ASN A 1 96 ? 14.551 0.230 -4.947 1.00 94.31 96 ASN A C 1
ATOM 810 O O . ASN A 1 96 ? 15.502 0.396 -5.710 1.00 94.31 96 ASN A O 1
ATOM 814 N N . GLU A 1 97 ? 14.386 -0.899 -4.245 1.00 94.88 97 GLU A N 1
ATOM 815 C CA . GLU A 1 97 ? 15.278 -2.068 -4.351 1.00 94.88 97 GLU A CA 1
ATOM 816 C C . GLU A 1 97 ? 15.414 -2.525 -5.815 1.00 94.88 97 GLU A C 1
ATOM 818 O O . GLU A 1 97 ? 16.521 -2.739 -6.315 1.00 94.88 97 GLU A O 1
ATOM 823 N N . THR A 1 98 ? 14.292 -2.590 -6.532 1.00 96.31 98 THR A N 1
ATOM 824 C CA . THR A 1 98 ? 14.228 -3.035 -7.932 1.00 96.31 98 THR A CA 1
ATOM 825 C C . THR A 1 98 ? 14.880 -2.048 -8.894 1.00 96.31 98 THR A C 1
ATOM 827 O O . THR A 1 98 ? 15.593 -2.454 -9.816 1.00 96.31 98 THR A O 1
ATOM 830 N N . ILE A 1 99 ? 14.674 -0.746 -8.689 1.00 94.75 99 ILE A N 1
ATOM 831 C CA . ILE A 1 99 ? 15.318 0.301 -9.491 1.00 94.75 99 ILE A CA 1
ATOM 832 C C . ILE A 1 99 ? 16.828 0.291 -9.254 1.00 94.75 99 ILE A C 1
ATOM 834 O O . ILE A 1 99 ? 17.588 0.374 -10.219 1.00 94.75 99 ILE A O 1
ATOM 838 N N . MET A 1 100 ? 17.278 0.130 -8.005 1.00 93.62 100 MET A N 1
ATOM 839 C CA . MET A 1 100 ? 18.704 0.011 -7.688 1.00 93.62 100 MET A CA 1
ATOM 840 C C . MET A 1 100 ? 19.334 -1.216 -8.349 1.00 93.62 100 MET A C 1
ATOM 842 O O . MET A 1 100 ? 20.411 -1.098 -8.928 1.00 93.62 100 MET A O 1
ATOM 846 N N . GLU A 1 101 ? 18.667 -2.372 -8.308 1.00 94.88 101 GLU A N 1
ATOM 847 C CA . GLU A 1 101 ? 19.153 -3.588 -8.970 1.00 94.88 101 GLU A CA 1
ATOM 848 C C . GLU A 1 101 ? 19.220 -3.416 -10.493 1.00 94.88 101 GLU A C 1
ATOM 850 O O . GLU A 1 101 ? 20.202 -3.781 -11.138 1.00 94.88 101 GLU A O 1
ATOM 855 N N . THR A 1 102 ? 18.216 -2.765 -11.075 1.00 93.44 102 THR A N 1
ATOM 856 C CA . THR A 1 102 ? 18.198 -2.452 -12.508 1.00 93.44 102 THR A CA 1
ATOM 857 C C . THR A 1 102 ? 19.329 -1.499 -12.887 1.00 93.44 102 THR A C 1
ATOM 859 O O . THR A 1 102 ? 20.031 -1.744 -13.868 1.00 93.44 102 THR A O 1
ATOM 862 N N . ALA A 1 103 ? 19.583 -0.478 -12.066 1.00 92.19 103 ALA A N 1
ATOM 863 C CA . ALA A 1 103 ? 20.650 0.498 -12.273 1.00 92.19 103 ALA A CA 1
ATOM 864 C C . ALA A 1 103 ? 22.072 -0.095 -12.166 1.00 92.19 103 ALA A C 1
ATOM 866 O O . ALA A 1 103 ? 23.031 0.530 -12.615 1.00 92.19 103 ALA A O 1
ATOM 867 N N . ARG A 1 104 ? 22.235 -1.298 -11.591 1.00 92.25 104 ARG A N 1
ATOM 868 C CA . ARG A 1 104 ? 23.514 -2.038 -11.617 1.00 92.25 104 ARG A CA 1
ATOM 869 C C . ARG A 1 104 ? 23.811 -2.642 -12.986 1.00 92.25 104 ARG A C 1
ATOM 871 O O . ARG A 1 104 ? 24.975 -2.836 -13.321 1.00 92.25 104 ARG A O 1
ATOM 878 N N . SER A 1 105 ? 22.765 -2.954 -13.748 1.00 91.12 105 SER A N 1
ATOM 879 C CA . SER A 1 105 ? 22.866 -3.620 -15.050 1.00 91.12 105 SER A CA 1
ATOM 880 C C . SER A 1 105 ? 22.696 -2.652 -16.223 1.00 91.12 105 SER A C 1
ATOM 882 O O . SER A 1 105 ? 23.213 -2.905 -17.308 1.00 91.12 105 SER A O 1
ATOM 884 N N . ILE A 1 106 ? 21.963 -1.555 -16.016 1.00 88.50 106 ILE A N 1
ATOM 885 C CA . ILE A 1 106 ? 21.595 -0.576 -17.041 1.00 88.50 106 ILE A CA 1
ATOM 886 C C . ILE A 1 106 ? 21.901 0.822 -16.506 1.00 88.50 106 ILE A C 1
ATOM 888 O O . ILE A 1 106 ? 21.544 1.150 -15.377 1.00 88.50 106 ILE A O 1
ATOM 892 N N . LEU A 1 107 ? 22.538 1.665 -17.321 1.00 87.31 107 LEU A N 1
ATOM 893 C CA . LEU A 1 107 ? 22.747 3.064 -16.963 1.00 87.31 107 LEU A CA 1
ATOM 894 C C . LEU A 1 107 ? 21.404 3.802 -17.007 1.00 87.31 107 LEU A C 1
ATOM 896 O O . LEU A 1 107 ? 20.830 3.946 -18.080 1.00 87.31 107 LEU A O 1
ATOM 900 N N . LEU A 1 108 ? 20.940 4.266 -15.846 1.00 87.50 108 LEU A N 1
ATOM 901 C CA . LEU A 1 108 ? 19.737 5.084 -15.705 1.00 87.50 108 LEU A CA 1
ATOM 902 C C . LEU A 1 108 ? 20.095 6.441 -15.107 1.00 87.50 108 LEU A C 1
ATOM 904 O O . LEU A 1 108 ? 20.774 6.509 -14.074 1.00 87.50 108 LEU A O 1
ATOM 908 N N . ASN A 1 109 ? 19.614 7.508 -15.732 1.00 87.50 109 ASN A N 1
ATOM 909 C CA . ASN A 1 109 ? 19.668 8.851 -15.175 1.00 87.50 109 ASN A CA 1
ATOM 910 C C . ASN A 1 109 ? 18.604 9.026 -14.064 1.00 87.50 109 ASN A C 1
ATOM 912 O O . ASN A 1 109 ? 17.750 8.166 -13.844 1.00 87.50 109 ASN A O 1
ATOM 916 N N . GLU A 1 110 ? 18.678 10.121 -13.305 1.00 85.69 110 GLU A N 1
ATOM 917 C CA . GLU A 1 110 ? 17.770 10.346 -12.166 1.00 85.69 110 GLU A CA 1
ATOM 918 C C . GLU A 1 110 ? 16.307 10.532 -12.580 1.00 85.69 110 GLU A C 1
ATOM 920 O O . GLU A 1 110 ? 15.398 10.133 -11.851 1.00 85.69 110 GLU A O 1
ATOM 925 N N . GLU A 1 111 ? 16.077 11.088 -13.763 1.00 85.88 111 GLU A N 1
ATOM 926 C CA . GLU A 1 111 ? 14.742 11.337 -14.284 1.00 85.88 111 GLU A CA 1
ATOM 927 C C . GLU A 1 111 ? 14.072 10.030 -14.759 1.00 85.88 111 GLU A C 1
ATOM 929 O O . GLU A 1 111 ? 12.905 9.780 -14.456 1.00 85.88 111 GLU A O 1
ATOM 934 N N . GLU A 1 112 ? 14.835 9.125 -15.380 1.00 86.62 112 GLU A N 1
ATOM 935 C CA . GLU A 1 112 ? 14.409 7.764 -15.742 1.00 86.62 112 GLU A CA 1
ATOM 936 C C . GLU A 1 112 ? 14.057 6.929 -14.506 1.00 86.62 112 GLU A C 1
ATOM 938 O O . GLU A 1 112 ? 13.052 6.213 -14.495 1.00 86.62 112 GLU A O 1
ATOM 943 N N . LYS A 1 113 ? 14.852 7.043 -13.434 1.00 89.56 113 LYS A N 1
ATOM 944 C CA . LYS A 1 113 ? 14.550 6.392 -12.150 1.00 89.56 113 LYS A CA 1
ATOM 945 C C . LYS A 1 113 ? 13.261 6.938 -11.541 1.00 89.56 113 LYS A C 1
ATOM 947 O O . LYS A 1 113 ? 12.452 6.154 -11.049 1.00 89.56 113 LYS A O 1
ATOM 952 N N . ALA A 1 114 ? 13.057 8.256 -11.581 1.00 88.94 114 ALA A N 1
ATOM 953 C CA . ALA A 1 114 ? 11.841 8.888 -11.077 1.00 88.94 114 ALA A CA 1
ATOM 954 C C . ALA A 1 114 ? 10.598 8.453 -11.872 1.00 88.94 114 ALA A C 1
ATOM 956 O O . ALA A 1 114 ? 9.557 8.168 -11.275 1.00 88.94 114 ALA A O 1
ATOM 957 N N . ASP A 1 115 ? 10.713 8.345 -13.198 1.00 87.44 115 ASP A N 1
ATOM 958 C CA . ASP A 1 115 ? 9.643 7.841 -14.057 1.00 87.44 115 ASP A CA 1
ATOM 959 C C . ASP A 1 115 ? 9.303 6.379 -13.730 1.00 87.44 115 ASP A C 1
ATOM 961 O O . ASP A 1 115 ? 8.134 6.066 -13.491 1.00 87.44 115 ASP A O 1
ATOM 965 N N . LEU A 1 116 ? 10.305 5.492 -13.665 1.00 90.19 116 LEU A N 1
ATOM 966 C CA . LEU A 1 116 ? 10.111 4.083 -13.295 1.00 90.19 116 LEU A CA 1
ATOM 967 C C . LEU A 1 116 ? 9.453 3.941 -11.924 1.00 90.19 116 LEU A C 1
ATOM 969 O O . LEU A 1 116 ? 8.495 3.181 -11.784 1.00 90.19 116 LEU A O 1
ATOM 973 N N . TYR A 1 117 ? 9.930 4.704 -10.938 1.00 93.19 117 TYR A N 1
ATOM 974 C CA . TYR A 1 117 ? 9.359 4.710 -9.597 1.00 93.19 117 TYR A CA 1
ATOM 975 C C . TYR A 1 117 ? 7.876 5.061 -9.636 1.00 93.19 117 TYR A C 1
ATOM 977 O O . TYR A 1 117 ? 7.049 4.312 -9.119 1.00 93.19 117 TYR A O 1
ATOM 985 N N . MET A 1 118 ? 7.526 6.166 -10.297 1.00 90.94 118 MET A N 1
ATOM 986 C CA . MET A 1 118 ? 6.142 6.617 -10.359 1.00 90.94 118 MET A CA 1
ATOM 987 C C . MET A 1 118 ? 5.244 5.585 -11.044 1.00 90.94 118 MET A C 1
ATOM 989 O O . MET A 1 118 ? 4.176 5.265 -10.526 1.00 90.94 118 MET A O 1
ATOM 993 N N . TYR A 1 119 ? 5.668 5.033 -12.182 1.00 90.44 119 TYR A N 1
ATOM 994 C CA . TYR A 1 119 ? 4.858 4.045 -12.891 1.00 90.44 119 TYR A CA 1
ATOM 995 C C . TYR A 1 119 ? 4.656 2.763 -12.088 1.00 90.44 119 TYR A C 1
ATOM 997 O O . TYR A 1 119 ? 3.520 2.301 -11.995 1.00 90.44 119 TYR A O 1
ATOM 1005 N N . TYR A 1 120 ? 5.715 2.218 -11.484 1.00 93.75 120 TYR A N 1
ATOM 1006 C CA . TYR A 1 120 ? 5.590 1.006 -10.675 1.00 93.75 120 TYR A CA 1
ATOM 1007 C C . TYR A 1 120 ? 4.713 1.251 -9.445 1.00 93.75 120 TYR A C 1
ATOM 1009 O O . TYR A 1 120 ? 3.848 0.432 -9.151 1.00 93.75 120 TYR A O 1
ATOM 1017 N N . MET A 1 121 ? 4.874 2.389 -8.759 1.00 92.94 121 MET A N 1
ATOM 1018 C CA . MET A 1 121 ? 4.032 2.731 -7.610 1.00 92.94 121 MET A CA 1
ATOM 1019 C C . MET A 1 121 ? 2.559 2.839 -8.003 1.00 92.94 121 MET A C 1
ATOM 1021 O O . MET A 1 121 ? 1.716 2.248 -7.335 1.00 92.94 121 MET A O 1
ATOM 1025 N N . MET A 1 122 ? 2.235 3.548 -9.089 1.00 91.31 122 MET A N 1
ATOM 1026 C CA . MET A 1 122 ? 0.843 3.692 -9.535 1.00 91.31 122 MET A CA 1
ATOM 1027 C C . MET A 1 122 ? 0.231 2.349 -9.935 1.00 91.31 122 MET A C 1
ATOM 1029 O O . MET A 1 122 ? -0.908 2.065 -9.578 1.00 91.31 122 MET A O 1
ATOM 1033 N N . GLU A 1 123 ? 0.991 1.507 -10.631 1.00 91.31 123 GLU A N 1
ATOM 1034 C CA . GLU A 1 123 ? 0.525 0.192 -11.056 1.00 91.31 123 GLU A CA 1
ATOM 1035 C C . GLU A 1 123 ? 0.249 -0.741 -9.866 1.00 91.31 123 GLU A C 1
ATOM 1037 O O . GLU A 1 123 ? -0.785 -1.416 -9.843 1.00 91.31 123 GLU A O 1
ATOM 1042 N N . LEU A 1 124 ? 1.141 -0.746 -8.867 1.00 90.38 124 LEU A N 1
ATOM 1043 C CA . LEU A 1 124 ? 0.949 -1.492 -7.624 1.00 90.38 124 LEU A CA 1
ATOM 1044 C C . LEU A 1 124 ? -0.259 -0.961 -6.845 1.00 90.38 124 LEU A C 1
ATOM 1046 O O . LEU A 1 124 ? -1.109 -1.749 -6.454 1.00 90.38 124 LEU A O 1
ATOM 1050 N N . ILE A 1 125 ? -0.388 0.356 -6.674 1.00 88.62 125 ILE A N 1
ATOM 1051 C CA . ILE A 1 125 ? -1.514 0.966 -5.946 1.00 88.62 125 ILE A CA 1
ATOM 1052 C C . ILE A 1 125 ? -2.859 0.669 -6.626 1.00 88.62 125 ILE A C 1
ATOM 1054 O O . ILE A 1 125 ? -3.851 0.430 -5.945 1.00 88.62 125 ILE A O 1
ATOM 1058 N N . GLU A 1 126 ? -2.910 0.683 -7.959 1.00 88.25 126 GLU A N 1
ATOM 1059 C CA . GLU A 1 126 ? -4.149 0.448 -8.707 1.00 88.25 126 GLU A CA 1
ATOM 1060 C C . GLU A 1 126 ? -4.600 -1.018 -8.659 1.00 88.25 126 GLU A C 1
ATOM 1062 O O . GLU A 1 126 ? -5.795 -1.297 -8.568 1.00 88.25 126 GLU A O 1
ATOM 1067 N N . ASN A 1 127 ? -3.660 -1.960 -8.760 1.00 86.25 127 ASN A N 1
ATOM 1068 C CA . ASN A 1 127 ? -3.992 -3.363 -9.016 1.00 86.25 127 ASN A CA 1
ATOM 1069 C C . ASN A 1 127 ? -3.797 -4.269 -7.797 1.00 86.25 127 ASN A C 1
ATOM 1071 O O . ASN A 1 127 ? -4.377 -5.356 -7.746 1.00 86.25 127 ASN A O 1
ATOM 1075 N N . PHE A 1 128 ? -2.967 -3.866 -6.838 1.00 82.62 128 PHE A N 1
ATOM 1076 C CA . PHE A 1 128 ? -2.623 -4.688 -5.691 1.00 82.62 128 PHE A CA 1
ATOM 1077 C C . PHE A 1 128 ? -3.535 -4.343 -4.501 1.00 82.62 128 PHE A C 1
ATOM 1079 O O . PHE A 1 128 ? -3.527 -3.202 -4.043 1.00 82.62 128 PHE A O 1
ATOM 1086 N N . PRO A 1 129 ? -4.329 -5.298 -3.979 1.00 75.56 129 PRO A N 1
ATOM 1087 C CA . PRO A 1 129 ? -5.206 -5.031 -2.844 1.00 75.56 129 PRO A CA 1
ATOM 1088 C C . PRO A 1 129 ? -4.369 -4.762 -1.591 1.00 75.56 129 PRO A C 1
ATOM 1090 O O . PRO A 1 129 ? -3.587 -5.620 -1.179 1.00 75.56 129 PRO A O 1
ATOM 1093 N N . LEU A 1 130 ? -4.531 -3.586 -0.979 1.00 70.62 130 LEU A N 1
ATOM 1094 C CA . LEU A 1 130 ? -3.776 -3.194 0.219 1.00 70.62 130 LEU A CA 1
ATOM 1095 C C . LEU A 1 130 ? -4.006 -4.159 1.378 1.00 70.62 130 LEU A C 1
ATOM 1097 O O . LEU A 1 130 ? -3.079 -4.455 2.123 1.00 70.62 130 LEU A O 1
ATOM 1101 N N . GLU A 1 131 ? -5.207 -4.722 1.470 1.00 69.69 131 GLU A N 1
ATOM 1102 C CA . GLU A 1 131 ? -5.591 -5.696 2.490 1.00 69.69 131 GLU A CA 1
ATOM 1103 C C . GLU A 1 131 ? -4.816 -7.016 2.372 1.00 69.69 131 GLU A C 1
ATOM 1105 O O . GLU A 1 131 ? -4.776 -7.793 3.323 1.00 69.69 131 GLU A O 1
ATOM 1110 N N . ALA A 1 132 ? -4.218 -7.298 1.209 1.00 66.88 132 ALA A N 1
ATOM 1111 C CA . ALA A 1 132 ? -3.335 -8.449 1.047 1.00 66.88 132 ALA A CA 1
ATOM 1112 C C . ALA A 1 132 ? -1.906 -8.162 1.520 1.00 66.88 132 ALA A C 1
ATOM 1114 O O . ALA A 1 132 ? -1.153 -9.112 1.703 1.00 66.88 132 ALA A O 1
ATOM 1115 N N . VAL A 1 133 ? -1.539 -6.887 1.677 1.00 66.88 133 VAL A N 1
ATOM 1116 C CA . VAL A 1 133 ? -0.163 -6.412 1.872 1.00 66.88 133 VAL A CA 1
ATOM 1117 C C . VAL A 1 133 ? 0.081 -5.886 3.277 1.00 66.88 133 VAL A C 1
ATOM 1119 O O . VAL A 1 133 ? 1.155 -6.102 3.836 1.00 66.88 133 VAL A O 1
ATOM 1122 N N . GLU A 1 134 ? -0.906 -5.205 3.846 1.00 73.88 134 GLU A N 1
ATOM 1123 C CA . GLU A 1 134 ? -0.832 -4.617 5.174 1.00 73.88 134 GLU A CA 1
ATOM 1124 C C . GLU A 1 134 ? -1.852 -5.291 6.087 1.00 73.88 134 GLU A C 1
ATOM 1126 O O . GLU A 1 134 ? -3.026 -5.456 5.743 1.00 73.88 134 GLU A O 1
ATOM 1131 N N . GLU A 1 135 ? -1.407 -5.685 7.277 1.00 78.25 135 GLU A N 1
ATOM 1132 C CA . GLU A 1 135 ? -2.330 -6.168 8.291 1.00 78.25 135 GLU A CA 1
ATOM 1133 C C . GLU A 1 135 ? -3.142 -4.986 8.823 1.00 78.25 135 GLU A C 1
ATOM 1135 O O . GLU A 1 135 ? -2.589 -4.027 9.365 1.00 78.25 135 GLU A O 1
ATOM 1140 N N . ALA A 1 136 ? -4.464 -5.064 8.687 1.00 86.50 136 ALA A N 1
ATOM 1141 C CA . ALA A 1 136 ? -5.336 -4.009 9.173 1.00 86.50 136 ALA A CA 1
ATOM 1142 C C . ALA A 1 136 ? -5.214 -3.822 10.696 1.00 86.50 136 ALA A C 1
ATOM 1144 O O . ALA A 1 136 ? -5.041 -4.779 11.462 1.00 86.50 136 ALA A O 1
ATOM 1145 N N . VAL A 1 137 ? -5.374 -2.574 11.133 1.00 91.25 137 VAL A N 1
ATOM 1146 C CA . VAL A 1 137 ? -5.546 -2.233 12.547 1.00 91.25 137 VAL A CA 1
ATOM 1147 C C . VAL A 1 137 ? -7.018 -2.395 12.924 1.00 91.25 137 VAL A C 1
ATOM 1149 O O . VAL A 1 137 ? -7.900 -1.742 12.359 1.00 91.25 137 VAL A O 1
ATOM 1152 N N . TYR A 1 138 ? -7.293 -3.271 13.882 1.00 94.12 138 TYR A N 1
ATOM 1153 C CA . TYR A 1 138 ? -8.637 -3.553 14.372 1.00 94.12 138 TYR A CA 1
ATOM 1154 C C . TYR A 1 138 ? -8.999 -2.580 15.490 1.00 94.12 138 TYR A C 1
ATOM 1156 O O . TYR A 1 138 ? -8.324 -2.500 16.519 1.00 94.12 138 TYR A O 1
ATOM 1164 N N . ILE A 1 139 ? -10.084 -1.838 15.291 1.00 95.69 139 ILE A N 1
ATOM 1165 C CA . ILE A 1 139 ? -10.526 -0.771 16.183 1.00 95.69 139 ILE A CA 1
ATOM 1166 C C . ILE A 1 139 ? -11.912 -1.107 16.722 1.00 95.69 139 ILE A C 1
ATOM 1168 O O . ILE A 1 139 ? -12.846 -1.288 15.945 1.00 95.69 139 ILE A O 1
ATOM 1172 N N . THR A 1 140 ? -12.079 -1.120 18.043 1.00 95.50 140 THR A N 1
ATOM 1173 C CA . THR A 1 140 ? -13.407 -1.177 18.674 1.00 95.50 140 THR A CA 1
ATOM 1174 C C . THR A 1 140 ? -13.796 0.199 19.205 1.00 95.50 140 THR A C 1
ATOM 1176 O O . THR A 1 140 ? -13.003 0.849 19.887 1.00 95.50 140 THR A O 1
ATOM 1179 N N . LEU A 1 141 ? -15.024 0.629 18.907 1.00 94.81 141 LEU A N 1
ATOM 1180 C CA . LEU A 1 141 ? -15.617 1.866 19.420 1.00 94.81 141 LEU A CA 1
ATOM 1181 C C . LEU A 1 141 ? -16.672 1.526 20.477 1.00 94.81 141 LEU A C 1
ATOM 1183 O O . LEU A 1 141 ? -17.543 0.701 20.210 1.00 94.81 141 LEU A O 1
ATOM 1187 N N . ASP A 1 142 ? -16.612 2.180 21.633 1.00 93.56 142 ASP A N 1
ATOM 1188 C CA . ASP A 1 142 ? -17.608 2.038 22.702 1.00 93.56 142 ASP A CA 1
ATOM 1189 C C . ASP A 1 142 ? -17.832 3.395 23.370 1.00 93.56 142 ASP A C 1
ATOM 1191 O O . ASP A 1 142 ? -17.011 3.868 24.158 1.00 93.56 142 ASP A O 1
ATOM 1195 N N . PHE A 1 143 ? -18.924 4.062 22.998 1.00 92.94 143 PHE A N 1
ATOM 1196 C CA . PHE A 1 143 ? -19.233 5.398 23.497 1.00 92.94 143 PHE A CA 1
ATOM 1197 C C . PHE A 1 143 ? -20.572 5.426 24.226 1.00 92.94 143 PHE A C 1
ATOM 1199 O O . PHE A 1 143 ? -21.607 5.035 23.678 1.00 92.94 143 PHE A O 1
ATOM 1206 N N . SER A 1 144 ? -20.596 6.035 25.416 1.00 92.56 144 SER A N 1
ATOM 1207 C CA . SER A 1 144 ? -21.826 6.175 26.211 1.00 92.56 144 SER A CA 1
ATOM 1208 C C . SER A 1 144 ? -22.923 6.997 25.511 1.00 92.56 144 SER A C 1
ATOM 1210 O O . SER A 1 144 ? -24.110 6.848 25.806 1.00 92.56 144 SER A O 1
ATOM 1212 N N . TYR A 1 145 ? -22.545 7.814 24.521 1.00 88.50 145 TYR A N 1
ATOM 1213 C CA . TYR A 1 145 ? -23.444 8.586 23.655 1.00 88.50 145 TYR A CA 1
ATOM 1214 C C . TYR A 1 145 ? -24.263 7.730 22.668 1.00 88.50 145 TYR A C 1
ATOM 1216 O O . TYR A 1 145 ? -25.208 8.230 22.050 1.00 88.50 145 TYR A O 1
ATOM 1224 N N . GLY A 1 146 ? -23.930 6.444 22.522 1.00 89.88 146 GLY A N 1
ATOM 1225 C CA . GLY A 1 146 ? -24.679 5.462 21.746 1.00 89.88 146 GLY A CA 1
ATOM 1226 C C . GLY A 1 146 ? -24.277 5.341 20.272 1.00 89.88 146 GLY A C 1
ATOM 1227 O O . GLY A 1 146 ? -23.464 6.087 19.729 1.00 89.88 146 GLY A O 1
ATOM 1228 N N . LYS A 1 147 ? -24.921 4.388 19.586 1.00 91.69 147 LYS A N 1
ATOM 1229 C CA . LYS A 1 147 ? -24.517 3.885 18.257 1.00 91.69 147 LYS A CA 1
ATOM 1230 C C . LYS A 1 147 ? -24.447 4.926 17.142 1.00 91.69 147 LYS A C 1
ATOM 1232 O O . LYS A 1 147 ? -23.713 4.740 16.177 1.00 91.69 147 LYS A O 1
ATOM 1237 N N . ALA A 1 148 ? -25.241 5.993 17.223 1.00 92.38 148 ALA A N 1
ATOM 1238 C CA . ALA A 1 148 ? -25.198 7.056 16.220 1.00 92.38 148 ALA A CA 1
ATOM 1239 C C . ALA A 1 148 ? -23.852 7.796 16.257 1.00 92.38 148 ALA A C 1
ATOM 1241 O O . ALA A 1 148 ? -23.301 8.119 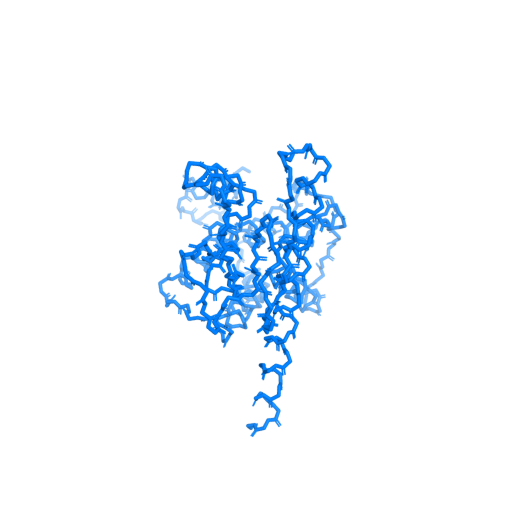15.207 1.00 92.38 148 ALA A O 1
ATOM 1242 N N . TYR A 1 149 ? -23.310 8.003 17.460 1.00 91.50 149 TYR A N 1
ATOM 1243 C CA . TYR A 1 149 ? -22.009 8.625 17.658 1.00 91.50 149 TYR A CA 1
ATOM 1244 C C . TYR A 1 149 ? -20.882 7.705 17.180 1.00 91.50 149 TYR A C 1
ATOM 1246 O O . TYR A 1 149 ? -20.060 8.120 16.371 1.00 91.50 149 TYR A O 1
ATOM 1254 N N . GLU A 1 150 ? -20.902 6.431 17.578 1.00 93.56 150 GLU A N 1
ATOM 1255 C CA . GLU A 1 150 ? -19.945 5.422 17.092 1.00 93.56 150 GLU A CA 1
ATOM 1256 C C . GLU A 1 150 ? -19.924 5.337 15.565 1.00 93.56 150 GLU A C 1
ATOM 1258 O O . GLU A 1 150 ? -18.856 5.319 14.960 1.00 93.56 150 GLU A O 1
ATOM 1263 N N . LYS A 1 151 ? -21.101 5.341 14.926 1.00 93.88 151 LYS A N 1
ATOM 1264 C CA . LYS A 1 151 ? -21.214 5.305 13.466 1.00 93.88 151 LYS A CA 1
ATOM 1265 C C . LYS A 1 151 ? -20.590 6.539 12.812 1.00 93.88 151 LYS A C 1
ATOM 1267 O O . LYS A 1 151 ? -19.855 6.389 11.843 1.00 93.88 151 LYS A O 1
ATOM 1272 N N . PHE A 1 152 ? -20.842 7.729 13.356 1.00 92.38 152 PHE A N 1
ATOM 1273 C CA . PHE A 1 152 ? -20.216 8.964 12.882 1.00 92.38 152 PHE A CA 1
ATOM 1274 C C . PHE A 1 152 ? -18.682 8.887 12.951 1.00 92.38 152 PHE A C 1
ATOM 1276 O O . PHE A 1 152 ? -18.002 9.237 11.985 1.00 92.38 152 PHE A O 1
ATOM 1283 N N . ILE A 1 153 ? -18.133 8.375 14.059 1.00 92.19 153 ILE A N 1
ATOM 1284 C CA . ILE A 1 153 ? -16.683 8.208 14.207 1.00 92.19 153 ILE A CA 1
ATOM 1285 C C . ILE A 1 153 ? -16.141 7.163 13.222 1.00 92.19 153 ILE A C 1
ATOM 1287 O O . ILE A 1 153 ? -15.145 7.415 12.541 1.00 92.19 153 ILE A O 1
ATOM 1291 N N . ALA A 1 154 ? -16.812 6.015 13.110 1.00 93.62 154 ALA A N 1
ATOM 1292 C CA . ALA A 1 154 ? -16.429 4.933 12.209 1.00 93.62 154 ALA A CA 1
ATOM 1293 C C . ALA A 1 154 ? -16.380 5.387 10.744 1.00 93.62 154 ALA A C 1
ATOM 1295 O O . ALA A 1 154 ? -15.416 5.081 10.048 1.00 93.62 154 ALA A O 1
ATOM 1296 N N . GLU A 1 155 ? -17.379 6.142 10.280 1.00 92.62 155 GLU A N 1
ATOM 1297 C CA . GLU A 1 155 ? -17.426 6.662 8.908 1.00 92.62 155 GLU A CA 1
ATOM 1298 C C . GLU A 1 155 ? -16.263 7.622 8.624 1.00 92.62 155 GLU A C 1
ATOM 1300 O O . GLU A 1 155 ? -15.611 7.516 7.584 1.00 92.62 155 GLU A O 1
ATOM 1305 N N . HIS A 1 156 ? -15.948 8.517 9.565 1.00 91.31 156 HIS A N 1
ATOM 1306 C CA . HIS A 1 156 ? -14.826 9.443 9.414 1.00 91.31 156 HIS A CA 1
ATOM 1307 C C . HIS A 1 156 ? -13.474 8.715 9.356 1.00 91.31 156 HIS A C 1
ATOM 1309 O O . HIS A 1 156 ? -12.611 9.047 8.537 1.00 91.31 156 HIS A O 1
ATOM 1315 N N . LEU A 1 157 ? -13.301 7.696 10.201 1.00 92.38 157 LEU A N 1
ATOM 1316 C CA . LEU A 1 157 ? -12.105 6.860 10.222 1.00 92.38 157 LEU A CA 1
ATOM 1317 C C . LEU A 1 157 ? -11.951 6.042 8.937 1.00 92.38 157 LEU A C 1
ATOM 1319 O O . LEU A 1 157 ? -10.873 6.046 8.346 1.00 92.38 157 LEU A O 1
ATOM 1323 N N . GLN A 1 158 ? -13.023 5.392 8.476 1.00 90.12 158 GLN A N 1
ATOM 1324 C CA . GLN A 1 158 ? -13.001 4.607 7.239 1.00 90.12 158 GLN A CA 1
ATOM 1325 C C . GLN A 1 158 ? -12.666 5.466 6.019 1.00 90.12 158 GLN A C 1
ATOM 1327 O O . GLN A 1 158 ? -11.901 5.029 5.165 1.00 90.12 158 GLN A O 1
ATOM 1332 N N . TYR A 1 159 ? -13.183 6.695 5.955 1.00 88.00 159 TYR A N 1
ATOM 1333 C CA . TYR A 1 159 ? -12.824 7.638 4.897 1.00 88.00 159 TYR A CA 1
ATOM 1334 C C . TYR A 1 159 ? -11.338 8.027 4.945 1.00 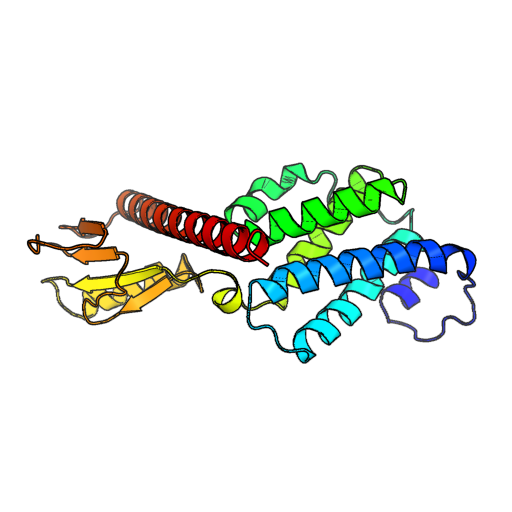88.00 159 TYR A C 1
ATOM 1336 O O . TYR A 1 159 ? -10.683 8.117 3.911 1.00 88.00 159 TYR A O 1
ATOM 1344 N N . SER A 1 160 ? -10.800 8.250 6.145 1.00 86.50 160 SER A N 1
ATOM 1345 C CA . SER A 1 160 ? -9.446 8.788 6.326 1.00 86.50 160 SER A CA 1
ATOM 1346 C C . SER A 1 160 ? -8.333 7.744 6.191 1.00 86.50 160 SER A C 1
ATOM 1348 O O . SER A 1 160 ? -7.188 8.107 5.931 1.00 86.50 160 SER A O 1
ATOM 1350 N N . LEU A 1 161 ? -8.643 6.464 6.415 1.00 87.00 161 LEU A N 1
ATOM 1351 C CA . LEU A 1 161 ? -7.667 5.373 6.530 1.00 87.00 161 LEU A CA 1
ATOM 1352 C C . LEU A 1 161 ? -8.052 4.149 5.686 1.00 87.00 161 LEU A C 1
ATOM 1354 O O . LEU A 1 161 ? -7.688 3.031 6.040 1.00 87.00 161 LEU A O 1
ATOM 1358 N N . ALA A 1 162 ? -8.832 4.349 4.621 1.00 77.94 162 ALA A N 1
ATOM 1359 C CA . ALA A 1 162 ? -9.409 3.301 3.777 1.00 77.94 162 ALA A CA 1
ATOM 1360 C C . ALA A 1 162 ? -8.489 2.077 3.584 1.00 77.94 162 ALA A C 1
ATOM 1362 O O . ALA A 1 162 ? -7.316 2.219 3.245 1.00 77.94 162 ALA A O 1
ATOM 1363 N N . GLY A 1 163 ? -9.023 0.875 3.824 1.00 77.25 163 GLY A N 1
ATOM 1364 C CA . GLY A 1 163 ? -8.297 -0.397 3.685 1.00 77.25 163 GLY A CA 1
ATOM 1365 C C . GLY A 1 163 ? -7.290 -0.713 4.804 1.00 77.25 163 GLY A C 1
ATOM 1366 O O . GLY A 1 163 ? -6.948 -1.875 4.986 1.00 77.25 163 GLY A O 1
ATOM 1367 N N . LYS A 1 164 ? -6.863 0.276 5.606 1.00 85.00 164 LYS A N 1
ATOM 1368 C CA . LYS A 1 164 ? -5.847 0.105 6.668 1.00 85.00 164 LYS A CA 1
ATOM 1369 C C . LYS A 1 164 ? -6.427 -0.248 8.040 1.00 85.00 164 LYS A C 1
ATOM 1371 O O . LYS A 1 164 ? -5.686 -0.595 8.958 1.00 85.00 164 LYS A O 1
ATOM 1376 N N . ILE A 1 165 ? -7.745 -0.133 8.208 1.00 90.62 165 ILE A N 1
ATOM 1377 C CA . ILE A 1 165 ? -8.428 -0.367 9.485 1.00 90.62 165 ILE A CA 1
ATOM 1378 C C . ILE A 1 165 ? -9.670 -1.243 9.325 1.00 90.62 165 ILE A C 1
ATOM 1380 O O . ILE A 1 165 ? -10.341 -1.219 8.292 1.00 90.62 165 ILE A O 1
ATOM 1384 N N . VAL A 1 166 ? -10.032 -1.945 10.397 1.00 91.56 166 VAL A N 1
ATOM 1385 C CA . VAL A 1 166 ? -11.300 -2.673 10.527 1.00 91.56 166 VAL A CA 1
ATOM 1386 C C . VAL A 1 166 ? -12.010 -2.194 11.787 1.00 91.56 166 VAL A C 1
ATOM 1388 O O . VAL A 1 166 ? -11.451 -2.265 12.875 1.00 91.56 166 VAL A O 1
ATOM 1391 N N . ILE A 1 167 ? -13.250 -1.716 11.653 1.00 93.56 167 ILE A N 1
ATOM 1392 C CA . ILE A 1 167 ? -14.066 -1.322 12.810 1.00 93.56 167 ILE A CA 1
ATOM 1393 C C . ILE A 1 167 ? -14.861 -2.531 13.312 1.00 93.56 167 ILE A C 1
ATOM 1395 O O . ILE A 1 167 ? -15.745 -3.042 12.617 1.00 93.56 167 ILE A O 1
ATOM 1399 N N . GLU A 1 168 ? -14.570 -2.965 14.532 1.00 92.94 168 GLU A N 1
ATOM 1400 C CA . GLU A 1 168 ? -15.250 -4.049 15.232 1.00 92.94 168 GLU A CA 1
ATOM 1401 C C . GLU A 1 168 ? -16.323 -3.513 16.186 1.00 92.94 168 GLU A C 1
ATOM 1403 O O . GLU A 1 168 ? -16.255 -2.398 16.701 1.00 92.94 168 GLU A O 1
ATOM 1408 N N . LYS A 1 169 ? -17.345 -4.338 16.435 1.00 87.44 169 LYS A N 1
ATOM 1409 C CA . LYS A 1 169 ? -18.431 -4.013 17.377 1.00 87.44 169 LYS A CA 1
ATOM 1410 C C . LYS A 1 169 ? -18.153 -4.475 18.805 1.00 87.44 169 LYS A C 1
ATOM 1412 O O . LYS A 1 169 ? -18.900 -4.113 19.706 1.00 87.44 169 LYS A O 1
ATOM 1417 N N . VAL A 1 170 ? -17.189 -5.373 18.986 1.00 89.56 170 VAL A N 1
ATOM 1418 C CA . VAL A 1 170 ? -16.933 -6.066 20.249 1.00 89.56 170 VAL A CA 1
ATOM 1419 C C . VAL A 1 170 ? -15.430 -6.219 20.396 1.00 89.56 170 VAL A C 1
ATOM 1421 O O . VAL A 1 170 ? -14.788 -6.710 19.470 1.00 89.56 170 VAL A O 1
ATOM 1424 N N . ILE A 1 171 ? -14.904 -5.851 21.568 1.00 91.19 171 ILE A N 1
ATOM 1425 C CA . ILE A 1 171 ? -13.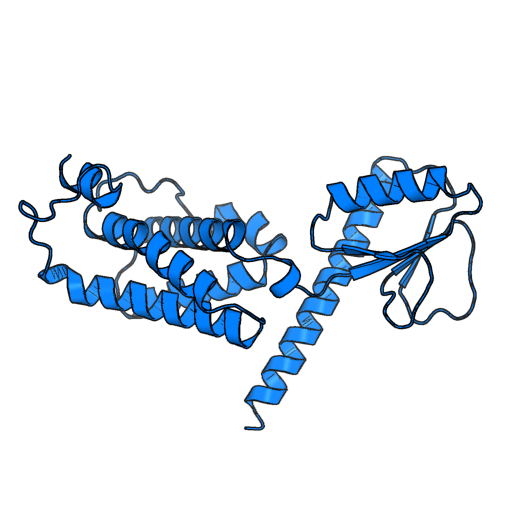494 -6.063 21.900 1.00 91.19 171 ILE A CA 1
ATOM 1426 C C . ILE A 1 171 ? -13.177 -7.553 21.792 1.00 91.19 171 ILE A C 1
ATOM 1428 O O . ILE A 1 171 ? -13.864 -8.398 22.374 1.00 91.19 171 ILE A O 1
ATOM 1432 N N . SER A 1 172 ? -12.102 -7.866 21.083 1.00 90.94 172 SER A N 1
ATOM 1433 C CA . SER A 1 172 ? -11.580 -9.216 20.933 1.00 90.94 172 SER A CA 1
ATOM 1434 C C . SER A 1 172 ? -10.074 -9.246 21.193 1.00 90.94 172 SER A C 1
ATOM 1436 O O . SER A 1 172 ? -9.432 -8.212 21.366 1.00 90.94 172 SER A O 1
ATOM 1438 N N . SER A 1 173 ? -9.478 -10.439 21.184 1.00 89.75 173 SER A N 1
ATOM 1439 C CA . SER A 1 173 ? -8.018 -10.583 21.245 1.00 89.75 173 SER A CA 1
ATOM 1440 C C . SER A 1 173 ? -7.296 -10.021 20.015 1.00 89.75 173 SER A C 1
ATOM 1442 O O . SER A 1 173 ? -6.073 -9.953 20.030 1.00 89.75 173 SER A O 1
ATOM 1444 N N . LYS A 1 174 ? -8.028 -9.683 18.944 1.00 91.00 174 LYS A N 1
ATOM 1445 C CA . LYS A 1 174 ? -7.484 -9.049 17.737 1.00 91.00 174 LYS A CA 1
ATOM 1446 C C . LYS A 1 174 ? -7.561 -7.530 17.779 1.00 91.00 174 LYS A C 1
ATOM 1448 O O . LYS A 1 174 ? -6.944 -6.893 16.942 1.00 91.00 174 LYS A O 1
ATOM 1453 N N . THR A 1 175 ? -8.336 -6.959 18.702 1.00 93.94 175 THR A N 1
ATOM 1454 C CA . THR A 1 175 ? -8.506 -5.512 18.788 1.00 93.94 175 THR A CA 1
ATOM 1455 C C . THR A 1 175 ? -7.169 -4.870 19.141 1.00 93.94 175 THR A C 1
ATOM 1457 O O . THR A 1 175 ? -6.644 -5.090 20.229 1.00 93.94 175 THR A O 1
ATOM 1460 N N . ASP A 1 176 ? -6.643 -4.059 18.230 1.00 94.38 176 ASP A N 1
ATOM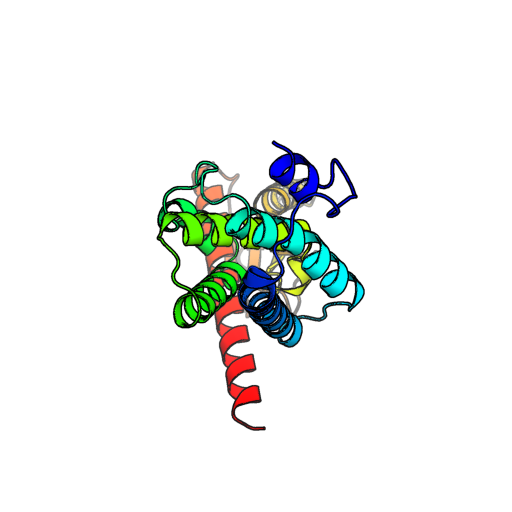 1461 C CA . ASP A 1 176 ? -5.391 -3.324 18.401 1.00 94.38 176 ASP A CA 1
ATOM 1462 C C . ASP A 1 176 ? -5.633 -2.007 19.153 1.00 94.38 176 ASP A C 1
ATOM 1464 O O . ASP A 1 176 ? -4.836 -1.600 20.002 1.00 94.38 176 ASP A O 1
ATOM 1468 N N . ILE A 1 177 ? -6.762 -1.350 18.860 1.00 94.75 177 ILE A N 1
ATOM 1469 C CA . ILE A 1 177 ? -7.142 -0.064 19.445 1.00 94.75 177 ILE A CA 1
ATOM 1470 C C . ILE A 1 177 ? -8.575 -0.129 19.970 1.00 94.75 177 ILE A C 1
ATOM 1472 O O . ILE A 1 177 ? -9.518 -0.469 19.258 1.00 94.75 177 ILE A O 1
ATOM 1476 N N . TYR A 1 178 ? -8.756 0.267 21.220 1.00 94.94 178 TYR A N 1
ATOM 1477 C CA . TYR A 1 178 ? -10.060 0.500 21.821 1.00 94.94 178 TYR A CA 1
ATOM 1478 C C . TYR A 1 178 ? -10.262 2.001 22.029 1.00 94.94 178 TYR A C 1
ATOM 1480 O O . TYR A 1 178 ? -9.391 2.665 22.592 1.00 94.94 178 TYR A O 1
ATOM 1488 N N . ILE A 1 179 ? -11.392 2.545 21.576 1.00 93.94 179 ILE A N 1
ATOM 1489 C CA . ILE A 1 179 ? -11.710 3.973 21.690 1.00 93.94 179 ILE A CA 1
ATOM 1490 C C . ILE A 1 179 ? -13.026 4.137 22.445 1.00 93.94 179 ILE A C 1
ATOM 1492 O O . ILE A 1 179 ? -14.054 3.610 22.020 1.00 93.94 179 ILE A O 1
ATOM 1496 N N . SER A 1 180 ? -12.998 4.901 23.535 1.00 93.56 180 SER A N 1
ATOM 1497 C CA . SER A 1 180 ? -14.173 5.124 24.384 1.00 93.56 180 SER A CA 1
ATOM 1498 C C . SER A 1 180 ? -14.132 6.460 25.122 1.00 93.56 180 SER A C 1
ATOM 1500 O O . SER A 1 180 ? -13.089 7.105 25.214 1.00 93.56 180 SER A O 1
ATOM 1502 N N . ASP A 1 181 ? -15.254 6.882 25.705 1.00 93.06 181 ASP A N 1
ATOM 1503 C CA . ASP A 1 181 ? -15.354 8.073 26.565 1.00 93.06 181 ASP A CA 1
ATOM 1504 C C . ASP A 1 181 ? -15.166 7.781 28.066 1.00 93.06 181 ASP A C 1
ATOM 1506 O O . ASP A 1 181 ? -15.150 8.697 28.892 1.00 93.06 181 ASP A O 1
ATOM 1510 N N . PHE A 1 182 ? -14.949 6.518 28.428 1.00 91.12 182 PHE A N 1
ATOM 1511 C CA . PHE A 1 182 ? -14.688 6.067 29.796 1.00 91.12 182 PHE A CA 1
ATOM 1512 C C . PHE A 1 182 ? -13.573 5.020 29.845 1.00 91.12 182 PHE A C 1
ATOM 1514 O O . PHE A 1 182 ? -13.262 4.361 28.855 1.00 91.12 182 PHE A O 1
ATOM 1521 N N . HIS A 1 183 ? -12.966 4.840 31.017 1.00 88.12 183 HIS A N 1
ATOM 1522 C CA . HIS A 1 183 ? -11.951 3.808 31.206 1.00 88.12 183 HIS A CA 1
ATOM 1523 C C . HIS A 1 183 ? -12.570 2.426 31.382 1.00 88.12 183 HIS A C 1
ATOM 1525 O O . HIS A 1 183 ? -13.401 2.219 32.267 1.00 88.12 183 HIS A O 1
ATOM 1531 N N . LEU A 1 184 ? -12.087 1.473 30.586 1.00 82.88 184 LEU A N 1
ATOM 1532 C CA . LEU A 1 184 ? -12.265 0.050 30.832 1.00 82.88 184 LEU A CA 1
ATOM 1533 C C . LEU A 1 184 ? -10.954 -0.485 31.430 1.00 82.88 184 LEU A C 1
ATOM 1535 O O . LEU A 1 184 ? -9.880 -0.274 30.871 1.00 82.88 184 LEU A O 1
ATOM 1539 N N . GLY A 1 185 ? -11.015 -1.113 32.604 1.00 79.12 185 GLY A N 1
ATOM 1540 C CA . GLY A 1 185 ? -9.819 -1.654 33.257 1.00 79.12 185 GLY A CA 1
ATOM 1541 C C . GLY A 1 185 ? -9.265 -2.891 32.539 1.00 79.12 185 GLY A C 1
ATOM 1542 O O . GLY A 1 185 ? -10.032 -3.681 31.996 1.00 79.12 185 GLY A O 1
ATOM 1543 N N . ASN A 1 186 ? -7.944 -3.091 32.618 1.00 80.50 186 ASN A N 1
ATOM 1544 C CA . ASN A 1 186 ? -7.224 -4.300 32.179 1.00 80.50 186 ASN A CA 1
ATOM 1545 C C . ASN A 1 186 ? -7.363 -4.663 30.687 1.00 80.50 186 ASN A C 1
ATOM 1547 O O . ASN A 1 186 ? -7.615 -5.818 30.344 1.00 80.50 186 ASN A O 1
ATOM 1551 N N . LEU A 1 187 ? -7.148 -3.696 29.794 1.00 84.00 187 LEU A N 1
ATOM 1552 C CA . LEU A 1 187 ? -7.028 -3.952 28.358 1.00 84.00 187 LEU A CA 1
ATOM 1553 C C . LEU A 1 187 ? -5.583 -4.295 27.967 1.00 84.00 187 LEU A C 1
ATOM 1555 O O . LEU A 1 187 ? -4.639 -3.711 28.490 1.00 84.00 187 LEU A O 1
ATOM 1559 N N . GLN A 1 188 ? -5.426 -5.245 27.041 1.00 86.88 188 GLN A N 1
ATOM 1560 C CA . GLN A 1 188 ? -4.132 -5.626 26.444 1.00 86.88 188 GLN A CA 1
ATOM 1561 C C . GLN A 1 188 ? -3.820 -4.840 25.157 1.00 86.88 188 GLN A C 1
ATOM 1563 O O . GLN A 1 188 ? -2.762 -5.017 24.566 1.00 86.88 188 GLN A O 1
ATOM 1568 N N . CYS A 1 189 ? -4.756 -4.002 24.714 1.00 89.75 189 CYS A N 1
ATOM 1569 C CA . CYS A 1 189 ? -4.684 -3.201 23.500 1.00 89.75 189 CYS A CA 1
ATOM 1570 C C . CYS A 1 189 ? -4.501 -1.713 23.824 1.00 89.75 189 CYS A C 1
ATOM 1572 O O . CYS A 1 189 ? -4.654 -1.289 24.975 1.00 89.75 189 CYS A O 1
ATOM 1574 N N . THR A 1 190 ? -4.193 -0.907 22.808 1.00 91.44 190 THR A N 1
ATOM 1575 C CA . THR A 1 190 ? -4.058 0.543 22.971 1.00 91.44 190 THR A CA 1
ATOM 1576 C C . THR A 1 190 ? -5.419 1.153 23.291 1.00 91.44 190 THR A C 1
ATOM 1578 O O . THR A 1 190 ? -6.354 1.053 22.499 1.00 91.44 190 THR A O 1
ATOM 1581 N N . HIS A 1 191 ? -5.541 1.813 24.445 1.00 92.25 191 HIS A N 1
ATOM 1582 C CA . HIS A 1 191 ? -6.768 2.509 24.835 1.00 92.25 191 HIS A CA 1
ATOM 1583 C C . HIS A 1 191 ? -6.664 4.008 24.546 1.00 92.25 191 HIS A C 1
ATOM 1585 O O . HIS A 1 191 ? -5.811 4.696 25.105 1.00 92.25 191 HIS A O 1
ATOM 1591 N N . ILE A 1 192 ? -7.569 4.521 23.711 1.00 91.62 192 ILE A N 1
ATOM 1592 C CA . ILE A 1 192 ? -7.719 5.948 23.424 1.00 91.62 192 ILE A CA 1
ATOM 1593 C C . ILE A 1 192 ? -8.980 6.461 24.122 1.00 91.62 192 ILE A C 1
ATOM 1595 O O . ILE A 1 192 ? -10.102 6.074 23.793 1.00 91.62 192 ILE A O 1
ATOM 1599 N N . LEU A 1 193 ? -8.792 7.369 25.080 1.00 90.06 193 LEU A N 1
ATOM 1600 C CA . LEU A 1 193 ? -9.890 7.996 25.807 1.00 90.06 193 LEU A CA 1
ATOM 1601 C C . LEU A 1 193 ? -10.329 9.300 25.125 1.00 90.06 193 LEU A C 1
ATOM 1603 O O . LEU A 1 193 ? -9.553 10.253 25.034 1.00 90.06 193 LEU A O 1
ATOM 1607 N N . TRP A 1 194 ? -11.597 9.378 24.723 1.00 89.25 194 TRP A N 1
ATOM 1608 C CA . TRP A 1 194 ? -12.168 10.522 24.019 1.00 89.25 194 TRP A CA 1
ATOM 1609 C C . TRP A 1 194 ? -13.491 10.990 24.630 1.00 89.25 194 TRP A C 1
ATOM 1611 O O . TRP A 1 194 ? -14.584 10.624 24.217 1.00 89.25 194 TRP A O 1
ATOM 1621 N N . GLN A 1 195 ? -13.387 11.853 25.637 1.00 86.06 195 GLN A N 1
ATOM 1622 C CA . GLN A 1 195 ? -14.514 12.217 26.507 1.00 86.06 195 GLN A CA 1
ATOM 1623 C C . GLN A 1 195 ? -15.459 13.291 25.946 1.00 86.06 195 GLN A C 1
ATOM 1625 O O . GLN A 1 195 ? -16.422 13.674 26.607 1.00 86.06 195 GLN A O 1
ATOM 1630 N N . ARG A 1 196 ? -15.139 13.894 24.798 1.00 81.00 196 ARG A N 1
ATOM 1631 C CA . ARG A 1 196 ? -15.866 15.052 24.258 1.00 81.00 196 ARG A CA 1
ATOM 1632 C C . ARG A 1 196 ? -15.929 14.991 22.745 1.00 81.00 196 ARG A C 1
ATOM 1634 O O . ARG A 1 196 ? -15.061 14.394 22.115 1.00 81.00 196 ARG A O 1
ATOM 1641 N N . LEU A 1 197 ? -16.919 15.694 22.193 1.00 77.62 197 LEU A N 1
ATOM 1642 C CA . LEU A 1 197 ? -17.039 15.914 20.756 1.00 77.62 197 LEU A CA 1
ATOM 1643 C C . LEU A 1 197 ? -15.704 16.407 20.174 1.00 77.62 197 LEU A C 1
ATOM 1645 O O . LEU A 1 197 ? -15.110 17.352 20.706 1.00 77.62 197 LEU A O 1
ATOM 1649 N N . PRO A 1 198 ? -15.235 15.774 19.094 1.00 80.31 198 PRO A N 1
ATOM 1650 C CA . PRO A 1 198 ? -13.916 16.018 18.555 1.00 80.31 198 PRO A CA 1
ATOM 1651 C C . PRO A 1 198 ? -13.863 17.328 17.779 1.00 80.31 198 PRO A C 1
ATOM 1653 O O . PRO A 1 198 ? -14.716 17.602 16.936 1.00 80.31 198 PRO A O 1
ATOM 1656 N N . ASN A 1 199 ? -12.830 18.131 18.027 1.00 86.06 199 ASN A N 1
ATOM 1657 C CA . ASN A 1 199 ? -12.449 19.196 17.103 1.00 86.06 199 ASN A CA 1
ATOM 1658 C C . ASN A 1 199 ? -11.417 18.675 16.083 1.00 86.06 199 ASN A C 1
ATOM 1660 O O . ASN A 1 199 ? -10.920 17.553 16.194 1.00 86.06 199 ASN A O 1
ATOM 1664 N N . ASN A 1 200 ? -11.061 19.505 15.099 1.00 87.88 200 ASN A N 1
ATOM 1665 C CA . ASN A 1 200 ? -10.100 19.136 14.051 1.00 87.88 200 ASN A CA 1
ATOM 1666 C C . ASN A 1 200 ? -8.748 18.661 14.606 1.00 87.88 200 ASN A C 1
ATOM 1668 O O . ASN A 1 200 ? -8.138 17.757 14.044 1.00 87.88 200 ASN A O 1
ATOM 1672 N N . HIS A 1 201 ? -8.284 19.245 15.712 1.00 88.12 201 HIS A N 1
ATOM 1673 C CA . HIS A 1 201 ? -7.025 18.842 16.332 1.00 88.12 201 HIS A CA 1
ATOM 1674 C C . HIS A 1 201 ? -7.125 17.442 16.949 1.00 88.12 201 HIS A C 1
ATOM 1676 O O . HIS A 1 201 ? -6.234 16.621 16.750 1.00 88.12 201 HIS A O 1
ATOM 1682 N N . ASN A 1 202 ? -8.233 17.134 17.634 1.00 87.88 202 ASN A N 1
ATOM 1683 C CA . ASN A 1 202 ? -8.452 15.799 18.188 1.00 87.88 202 ASN A CA 1
ATOM 1684 C C . ASN A 1 202 ? -8.507 14.728 17.087 1.00 87.88 202 ASN A C 1
ATOM 1686 O O . ASN A 1 202 ? -7.953 13.648 17.264 1.00 87.88 202 ASN A O 1
ATOM 1690 N N . TRP A 1 203 ? -9.116 15.043 15.940 1.00 91.00 203 TRP A N 1
ATOM 1691 C CA . TRP A 1 203 ? -9.130 14.150 14.780 1.00 91.00 203 TRP A CA 1
ATOM 1692 C C . TRP A 1 203 ? -7.739 13.865 14.223 1.00 91.00 203 TRP A C 1
ATOM 1694 O O . TRP A 1 203 ? -7.399 12.710 13.979 1.00 91.00 203 TRP A O 1
ATOM 1704 N N . GLN A 1 204 ? -6.926 14.905 14.039 1.00 89.81 204 GLN A N 1
ATOM 1705 C CA . GLN A 1 204 ? -5.560 14.749 13.538 1.00 89.81 204 GLN A CA 1
ATOM 1706 C C . GLN A 1 204 ? -4.709 13.891 14.473 1.00 89.81 204 GLN A C 1
ATOM 1708 O O . GLN A 1 204 ? -3.974 13.022 14.009 1.00 89.81 204 GLN A O 1
ATOM 1713 N N . GLU A 1 205 ? -4.835 14.110 15.781 1.00 89.62 205 GLU A N 1
ATOM 1714 C CA . GLU A 1 205 ? -4.089 13.348 16.777 1.00 89.62 205 GLU A CA 1
ATOM 1715 C C . GLU A 1 205 ? -4.524 11.877 16.814 1.00 89.62 205 GLU A C 1
ATOM 1717 O O . GLU A 1 205 ? -3.675 10.988 16.822 1.00 89.62 205 GLU A O 1
ATOM 1722 N N . LEU A 1 206 ? -5.829 11.602 16.728 1.00 90.06 206 LEU A N 1
ATOM 1723 C CA . LEU A 1 206 ? -6.331 10.235 16.604 1.00 90.06 206 LEU A CA 1
ATOM 1724 C C . LEU A 1 206 ? -5.759 9.533 15.367 1.00 90.06 206 LEU A C 1
ATOM 1726 O O . LEU A 1 206 ? -5.235 8.426 15.469 1.00 90.06 206 LEU A O 1
ATOM 1730 N N . ILE A 1 207 ? -5.852 10.172 14.197 1.00 90.75 207 ILE A N 1
ATOM 1731 C CA . ILE A 1 207 ? -5.354 9.602 12.939 1.00 90.75 207 ILE A CA 1
ATOM 1732 C C . ILE A 1 207 ? -3.852 9.323 13.046 1.00 90.75 207 ILE A C 1
ATOM 1734 O O . ILE A 1 207 ? -3.391 8.271 12.607 1.00 90.75 207 ILE A O 1
ATOM 1738 N N . LYS A 1 208 ? -3.090 10.227 13.669 1.00 89.69 208 LYS A N 1
ATOM 1739 C CA . LYS A 1 208 ? -1.657 10.045 13.908 1.00 89.69 208 LYS A CA 1
ATOM 1740 C C . LYS A 1 208 ? -1.370 8.825 14.789 1.00 89.69 208 LYS A C 1
ATOM 1742 O O . LYS A 1 208 ? -0.483 8.046 14.452 1.00 89.69 208 LYS A O 1
ATOM 1747 N N . GLN A 1 209 ? -2.120 8.630 15.873 1.00 90.50 209 GLN A N 1
ATOM 1748 C CA . GLN A 1 209 ? -1.959 7.462 16.749 1.00 90.50 209 GLN A CA 1
ATOM 1749 C C . GLN A 1 209 ? -2.312 6.153 16.036 1.00 90.50 209 GLN A C 1
ATOM 1751 O O . GLN A 1 209 ? -1.596 5.163 16.180 1.00 90.50 209 GLN A O 1
ATOM 1756 N N . ILE A 1 210 ? -3.356 6.153 15.202 1.00 91.19 210 ILE A N 1
ATOM 1757 C CA . ILE A 1 210 ? -3.698 4.977 14.395 1.00 91.19 210 ILE A CA 1
ATOM 1758 C C . ILE A 1 210 ? -2.589 4.684 13.374 1.00 91.19 210 ILE A C 1
ATOM 1760 O O . ILE A 1 210 ? -2.159 3.539 13.261 1.00 91.19 210 ILE A O 1
ATOM 1764 N N . LYS A 1 211 ? -2.061 5.703 12.679 1.00 87.56 211 LYS A N 1
ATOM 1765 C CA . LYS A 1 211 ? -0.921 5.536 11.757 1.00 87.56 211 LYS A CA 1
ATOM 1766 C C . LYS A 1 211 ? 0.330 4.997 12.456 1.00 87.56 211 LYS A C 1
ATOM 1768 O O . LYS A 1 211 ? 1.032 4.170 11.879 1.00 87.56 211 LYS A O 1
ATOM 1773 N N . GLN A 1 212 ? 0.583 5.408 13.697 1.00 88.25 212 GLN A N 1
ATOM 1774 C CA . GLN A 1 212 ? 1.674 4.857 14.502 1.00 88.25 212 GLN A CA 1
ATOM 1775 C C . GLN A 1 212 ? 1.474 3.353 14.753 1.00 88.25 212 GLN A C 1
ATOM 1777 O O . GLN A 1 212 ? 2.383 2.567 14.493 1.00 88.25 212 GLN A O 1
ATOM 1782 N N . CYS A 1 213 ? 0.268 2.937 15.150 1.00 88.50 213 CYS A N 1
ATOM 1783 C CA . CYS A 1 213 ? -0.069 1.522 15.333 1.00 88.50 213 CYS A CA 1
ATOM 1784 C C . CYS A 1 213 ? 0.099 0.705 14.036 1.00 88.50 213 CYS A C 1
ATOM 1786 O O . CYS A 1 213 ? 0.704 -0.367 14.063 1.00 88.50 213 CYS A O 1
ATOM 1788 N N . ILE A 1 214 ? -0.338 1.243 12.889 1.00 85.25 214 ILE A N 1
ATOM 1789 C CA . ILE A 1 214 ? -0.127 0.617 11.568 1.00 85.25 214 ILE A CA 1
ATOM 1790 C C . ILE A 1 214 ? 1.372 0.377 11.324 1.00 85.25 214 ILE A C 1
ATOM 1792 O O . ILE A 1 214 ? 1.782 -0.723 10.951 1.00 85.25 214 ILE A O 1
ATOM 1796 N N . SER A 1 215 ? 2.210 1.388 11.576 1.00 81.75 215 SER A N 1
ATOM 1797 C CA . SER A 1 215 ? 3.657 1.270 11.363 1.00 81.75 215 SER A CA 1
ATOM 1798 C C . SER A 1 215 ? 4.310 0.215 12.263 1.00 81.75 215 SER A C 1
ATOM 1800 O O . SER A 1 215 ? 5.183 -0.526 11.811 1.00 81.75 215 SER A O 1
ATOM 1802 N N . GLU A 1 216 ? 3.859 0.095 13.514 1.00 84.19 216 GLU A N 1
ATOM 1803 C CA . GLU A 1 216 ? 4.361 -0.896 14.466 1.00 84.19 216 GLU A CA 1
ATOM 1804 C C . GLU A 1 216 ? 4.023 -2.325 14.025 1.00 84.19 216 GLU A C 1
ATOM 1806 O O . GLU A 1 216 ? 4.916 -3.178 14.023 1.00 84.19 216 GLU A O 1
ATOM 1811 N N . LYS A 1 217 ? 2.787 -2.575 13.562 1.00 81.75 217 LYS A N 1
ATOM 1812 C CA . LYS A 1 217 ? 2.395 -3.888 13.013 1.00 81.75 217 LYS A CA 1
ATOM 1813 C C . LYS A 1 217 ? 3.217 -4.252 11.775 1.00 81.75 217 LYS A C 1
ATOM 1815 O O . LYS A 1 217 ? 3.735 -5.365 11.683 1.00 81.75 217 LYS A O 1
ATOM 1820 N N . ASN A 1 218 ? 3.439 -3.294 10.873 1.00 74.44 218 ASN A N 1
ATOM 1821 C CA . ASN A 1 218 ? 4.252 -3.513 9.674 1.00 74.44 218 ASN A CA 1
ATOM 1822 C C . ASN A 1 218 ? 5.710 -3.900 10.007 1.00 74.44 218 ASN A C 1
ATOM 1824 O O . ASN A 1 218 ? 6.276 -4.781 9.358 1.00 74.44 218 ASN A O 1
ATOM 1828 N N . VAL A 1 219 ? 6.316 -3.310 11.046 1.00 71.50 219 VAL A N 1
ATOM 1829 C CA . VAL A 1 219 ? 7.684 -3.658 11.487 1.00 71.50 219 VAL A CA 1
ATOM 1830 C C . VAL A 1 219 ? 7.761 -5.065 12.088 1.00 71.50 219 VAL A C 1
ATOM 1832 O O . VAL A 1 219 ? 8.746 -5.773 11.861 1.00 71.50 219 VAL A O 1
ATOM 1835 N N . VAL A 1 220 ? 6.756 -5.482 12.864 1.00 66.25 220 VAL A N 1
ATOM 1836 C CA . VAL A 1 220 ? 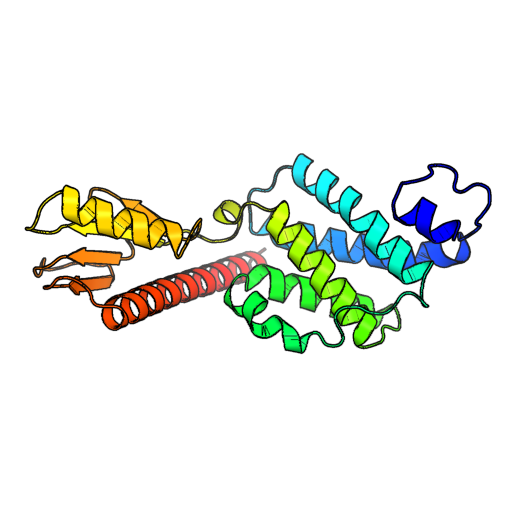6.707 -6.837 13.443 1.00 66.25 220 VAL A CA 1
ATOM 1837 C C . VAL A 1 220 ? 6.644 -7.885 12.330 1.00 66.25 220 VAL A C 1
ATOM 1839 O O . VAL A 1 220 ? 7.479 -8.792 12.303 1.00 66.25 220 VAL A O 1
ATOM 1842 N N . ASN A 1 221 ? 5.773 -7.684 11.339 1.00 62.47 221 ASN A N 1
ATOM 1843 C CA . ASN A 1 221 ? 5.619 -8.599 10.205 1.00 62.47 221 ASN A CA 1
ATOM 1844 C C . ASN A 1 221 ? 6.907 -8.733 9.366 1.00 62.47 221 ASN A C 1
ATOM 1846 O O . ASN A 1 221 ? 7.265 -9.833 8.932 1.00 62.47 221 ASN A O 1
ATOM 1850 N N . GLN A 1 222 ? 7.676 -7.651 9.197 1.00 58.94 222 GLN A N 1
ATOM 1851 C CA . GLN A 1 222 ? 8.977 -7.696 8.508 1.00 58.94 222 GLN A CA 1
ATOM 1852 C C . GLN A 1 222 ? 10.053 -8.488 9.278 1.00 58.94 222 GLN A C 1
ATOM 1854 O O . GLN A 1 222 ? 10.921 -9.121 8.669 1.00 58.94 222 GLN A O 1
ATOM 1859 N N . LYS A 1 223 ? 10.019 -8.484 10.618 1.00 57.72 223 LYS A N 1
ATOM 1860 C CA . LYS A 1 223 ? 10.955 -9.260 11.455 1.00 57.72 223 LYS A CA 1
ATOM 1861 C C . LYS A 1 223 ? 10.613 -10.748 11.486 1.00 57.72 223 LYS A C 1
ATOM 1863 O O . LYS A 1 223 ? 11.510 -11.588 11.485 1.00 57.72 223 LYS A O 1
ATOM 1868 N N . GLU A 1 224 ? 9.329 -11.081 11.506 1.00 54.88 224 GLU A N 1
ATOM 1869 C CA . GLU A 1 224 ? 8.883 -12.475 11.481 1.00 54.88 224 GLU A CA 1
ATOM 1870 C C . GLU A 1 224 ? 9.202 -13.140 10.137 1.00 54.88 224 GLU A C 1
ATOM 1872 O O . GLU A 1 224 ? 9.773 -14.230 10.109 1.00 54.88 224 GLU A O 1
ATOM 1877 N N . THR A 1 225 ? 8.962 -12.446 9.023 1.00 51.78 225 THR A N 1
ATOM 1878 C CA . THR A 1 225 ? 9.299 -12.943 7.676 1.00 51.78 225 THR A CA 1
ATOM 1879 C C . THR A 1 225 ? 10.806 -13.144 7.465 1.00 51.78 225 THR A C 1
ATOM 1881 O O . THR A 1 225 ? 11.209 -14.149 6.880 1.00 51.78 225 THR A O 1
ATOM 1884 N N . SER A 1 226 ? 11.659 -12.266 8.006 1.00 46.78 226 SER A N 1
ATOM 1885 C CA . SER A 1 226 ? 13.125 -12.390 7.892 1.00 46.78 226 SER A CA 1
ATOM 1886 C C . SER A 1 226 ? 13.735 -13.517 8.750 1.00 46.78 226 SER A C 1
ATOM 1888 O O . SER A 1 226 ? 14.714 -14.156 8.338 1.00 46.78 226 SER A O 1
ATOM 1890 N N . ASN A 1 227 ? 13.134 -13.838 9.901 1.00 40.72 227 ASN A N 1
ATOM 1891 C CA . ASN A 1 227 ? 13.555 -14.961 10.752 1.00 40.72 227 ASN A CA 1
ATOM 1892 C C . ASN A 1 227 ? 13.182 -16.339 10.167 1.00 40.72 227 ASN A C 1
ATOM 1894 O O . ASN A 1 227 ? 13.918 -17.312 10.345 1.00 40.72 227 ASN A O 1
ATOM 1898 N N . VAL A 1 228 ? 12.073 -16.432 9.428 1.00 45.66 228 VAL A N 1
ATOM 1899 C CA . VAL A 1 228 ? 11.667 -17.676 8.744 1.00 45.66 228 VAL A CA 1
ATOM 1900 C C . VAL A 1 228 ? 12.573 -17.963 7.537 1.00 45.66 228 VAL A C 1
ATOM 1902 O O . VAL A 1 228 ? 12.982 -19.103 7.326 1.00 45.66 228 VAL A O 1
ATOM 1905 N N . SER A 1 229 ? 12.994 -16.931 6.795 1.00 42.06 229 SER A N 1
ATOM 1906 C CA . SER A 1 229 ? 13.927 -17.078 5.663 1.00 42.06 229 SER A CA 1
ATOM 1907 C C . SER A 1 229 ? 15.379 -17.397 6.049 1.00 42.06 229 SER A C 1
ATOM 1909 O O . SER A 1 229 ? 16.165 -17.772 5.187 1.00 42.06 229 SER A O 1
ATOM 1911 N N . SER A 1 230 ? 15.758 -17.248 7.322 1.00 40.44 230 SER A N 1
ATOM 1912 C CA . SER A 1 230 ? 17.112 -17.547 7.829 1.00 40.44 230 SER A CA 1
ATOM 1913 C C . SER A 1 230 ? 17.217 -18.902 8.542 1.00 40.44 230 SER A C 1
ATOM 1915 O O . SER A 1 230 ? 18.302 -19.295 8.969 1.00 40.44 230 SER A O 1
ATOM 1917 N N . THR A 1 231 ? 16.103 -19.629 8.649 1.00 39.94 231 THR A N 1
ATOM 1918 C CA . THR A 1 231 ? 16.017 -20.963 9.265 1.00 39.94 231 THR A CA 1
ATOM 1919 C C . THR A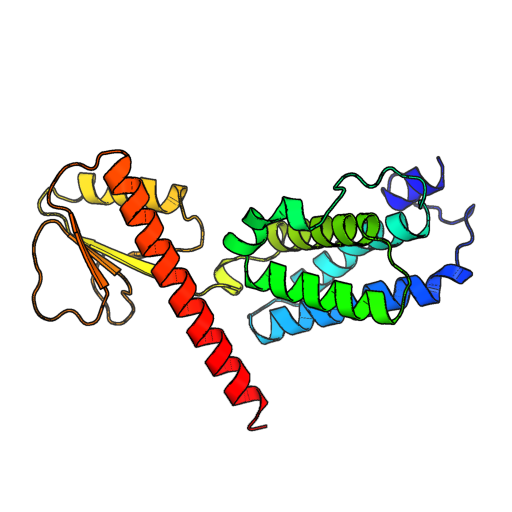 1 231 ? 15.661 -22.075 8.267 1.00 39.94 231 THR A C 1
ATOM 1921 O O . THR A 1 231 ? 15.440 -23.210 8.689 1.00 39.94 231 THR A O 1
ATOM 1924 N N . SER A 1 232 ? 15.654 -21.769 6.962 1.00 36.34 232 SER A N 1
ATOM 1925 C CA . SER A 1 232 ? 15.419 -22.715 5.856 1.00 36.34 232 SER A CA 1
ATOM 1926 C C . SER A 1 232 ? 16.670 -22.937 5.011 1.00 36.34 232 SER A C 1
ATOM 1928 O O . SER A 1 232 ? 17.362 -21.935 4.726 1.00 36.34 232 SER A O 1
#

Secondary structure (DSSP, 8-state):
-HHHHHHTTS---GGG---GGGHHHHHHHHHHHHHHHHHHHTTS---HHHHHHHHHHHHHHHHHHHH-TTS--SS--GGGGHHHHHH-HHHHHHHHHHHHHHHHHS---HHHHHHHHHHHHHHHHHHS-GGGTSPPEEEEEE-TT-HHHHHHHHHHHHHHSTTSEEEESS--TT-SEEEESSPPSS-SSEEEE--S---HHHHHHHHHHHHHHHHHHHHHHHHHHHHHHT--

Sequence (232 aa):
MYAYLYVNRIIDKKSCLDFSELDPTLSIFNNNYSSMLKGIADSTFVDQRLFKVLLKNVQPIHERLLFMPDIHHRFGNIHNFQFLREEYPLFDQKVNETIMETARSILLNEEEKADLYMYYMMELIENFPLEAVEEAVYITLDFSYGKAYEKFIAEHLQYSLAGKIVIEKVISSKTDIYISDFHLGNLQCTHILWQRLPNNHNWQELIKQIKQCISEKNVVNQKETSNVSSTS

pLDDT: mean 82.76, std 12.17, range [36.34, 96.31]

Radius of gyration: 22.58 Å; chains: 1; bounding box: 49×42×72 Å

Foldseek 3Di:
DVLVCCLVVVDPDPPVPDPVVCVVLLVLLLVLVLVLVVVQCVLFVDDPVLSVVLSVQCSSVSSCVRVPVPPDLPQQALVVPVVLCLLPVSQLVSLVVSLVSSCVVDPDDRSSSRSSSVSSSVSCVVRPQVLRRFPAAEEEEDEPVDDVVVVVVVVVCCVVQPNRHDYDPDDDPRHQEYEYCDDDPDDPHHYHHDNDDDDPVNVVVVNVVSSVSRVVRNVVSVVVVVVVVVVD

Organism: Enterococcus hirae (NCBI:txid1354)